Protein AF-A0A413QI42-F1 (afdb_monomer_lite)

Foldseek 3Di:
DPPPDWFFFKDKFWKAWDDKDWPQPNVVVCVVCVVLVVLLRVLLGTIFTFGWTADPDPQRTFTAPVRVLVRSLVSNVVRPQKDAAWEADLQATAHDLDDGHLFGMKGWDPLVNLLSLCCQCFEQPHDDCSVVVCVRGVVDPVSVVVSVVSVVVCVVPPGYHRDPDDPDMAMETEHEFFAALVVLVSSLVSQLVSVVSVHDHQEYEYEAEAPANNVHHDPRGDHPVSSVVVVNVCVVVVSDNHIYIYIYMYGPDDSVPDDCPVVVVVSVVLVVLLVVLVVLLVVLVVVLVVLVVVLVVDDPVVVVVSVVVNVVSVVVSVVSVVVSVVSCVVRVD

pLDDT: mean 89.57, std 11.28, range [28.11, 98.69]

Secondary structure (DSSP, 8-state):
----PPP-EEEEEEEEE-PPEEETTHHHHHHHTHHHHHHHHHHTSEEEEEEEEE-SSSS-EEE-HHHHHHHHHHHHHTSTTEESSBEEETTEEE--SSSS-SBSEEE--HHHHHHHHHHHHHSTTPPTTHHHHHHHH--SHHHHHHHHHHHHHHTTSPS-------S----EEEEEE-SBHHHHHHHHHHHHHHHHTT---SEEEEEEE-HHHHHHS-TTBPBHHHHHHHHHHHHHTTS--S-EEEEEEEESS-TTT---HHHHHHHHHHHHHHHHHHHHHHHHHHHHHHHHHHHHT--HHHHHHHHHHHHHHHHHHHHHHHHHHHHHHHTT-

Structure (mmCIF, N/CA/C/O backbone):
data_AF-A0A413QI42-F1
#
_entry.id   AF-A0A413QI42-F1
#
loop_
_atom_site.group_PDB
_atom_site.id
_atom_site.type_symbol
_atom_site.label_atom_id
_atom_site.label_alt_id
_atom_site.label_comp_id
_atom_site.label_asym_id
_atom_site.label_entity_id
_atom_site.label_seq_id
_atom_site.pdbx_PDB_ins_code
_atom_site.Cartn_x
_atom_site.Cartn_y
_atom_site.Cartn_z
_atom_site.occupancy
_atom_site.B_iso_or_equiv
_atom_site.auth_seq_id
_atom_site.auth_comp_id
_atom_site.auth_asym_id
_atom_site.auth_atom_id
_atom_site.pdbx_PDB_model_num
ATOM 1 N N . MET A 1 1 ? -16.908 17.227 14.624 1.00 28.38 1 MET A N 1
ATOM 2 C CA . MET A 1 1 ? -17.219 15.835 15.008 1.00 28.38 1 MET A CA 1
ATOM 3 C C . MET A 1 1 ? -15.975 14.997 14.770 1.00 28.38 1 MET A C 1
ATOM 5 O O . MET A 1 1 ? -15.630 14.766 13.622 1.00 28.38 1 MET A O 1
ATOM 9 N N . SER A 1 2 ? -15.250 14.644 15.834 1.00 28.11 2 SER A N 1
ATOM 10 C CA . SER A 1 2 ? -14.146 13.679 15.757 1.00 28.11 2 SER A CA 1
ATOM 11 C C . SER A 1 2 ? -14.735 12.356 15.272 1.00 28.11 2 SER A C 1
ATOM 13 O O . SER A 1 2 ? -15.586 11.784 15.956 1.00 28.11 2 SER A O 1
ATOM 15 N N . GLY A 1 3 ? -14.399 11.941 14.050 1.00 38.00 3 GLY A N 1
ATOM 16 C CA . GLY A 1 3 ? -14.863 10.671 13.508 1.00 38.00 3 GLY A CA 1
ATOM 17 C C . GLY A 1 3 ? -14.370 9.562 14.423 1.00 38.00 3 GLY A C 1
ATOM 18 O O . GLY A 1 3 ? -13.161 9.387 14.560 1.00 38.00 3 GLY A O 1
ATOM 19 N N . LYS A 1 4 ? -15.290 8.845 15.082 1.00 53.72 4 LYS A N 1
ATOM 20 C CA . LYS A 1 4 ? -14.947 7.612 15.793 1.00 53.72 4 LYS A CA 1
ATOM 21 C C . LYS A 1 4 ? -14.191 6.738 14.800 1.00 53.72 4 LYS A C 1
ATOM 23 O O . LYS A 1 4 ? -14.745 6.381 13.757 1.00 53.72 4 LYS A O 1
ATOM 28 N N . LYS A 1 5 ? -12.915 6.483 15.077 1.00 56.69 5 LYS A N 1
ATOM 29 C CA . LYS A 1 5 ? -12.118 5.608 14.233 1.00 56.69 5 LYS A CA 1
ATOM 30 C C . LYS A 1 5 ? -12.789 4.233 14.221 1.00 56.69 5 LYS A C 1
ATOM 32 O O . LYS A 1 5 ? -13.283 3.772 15.250 1.00 56.69 5 LYS A O 1
ATOM 37 N N . LYS A 1 6 ? -12.926 3.661 13.029 1.00 71.31 6 LYS A N 1
ATOM 38 C CA . LYS A 1 6 ? -13.673 2.422 12.811 1.00 71.31 6 LYS A CA 1
ATOM 39 C C . LYS A 1 6 ? -12.740 1.240 13.038 1.00 71.31 6 LYS A C 1
ATOM 41 O O . LYS A 1 6 ? -11.615 1.270 12.557 1.00 71.31 6 LYS A O 1
ATOM 46 N N . ILE A 1 7 ? -13.237 0.235 13.748 1.00 83.31 7 ILE A N 1
ATOM 47 C CA . ILE A 1 7 ? -12.570 -1.051 13.973 1.00 83.31 7 ILE A CA 1
ATOM 48 C C . ILE A 1 7 ? -12.226 -1.661 12.617 1.00 83.31 7 ILE A C 1
ATOM 50 O O . ILE A 1 7 ? -13.099 -1.719 11.754 1.00 83.31 7 ILE A O 1
ATOM 54 N N . ALA A 1 8 ? -10.980 -2.091 12.435 1.00 87.19 8 ALA A N 1
ATOM 55 C CA . ALA A 1 8 ? -10.556 -2.886 11.291 1.00 87.19 8 ALA A CA 1
ATOM 56 C C . ALA A 1 8 ? -10.407 -4.344 11.750 1.00 87.19 8 ALA A C 1
ATOM 58 O O . ALA A 1 8 ? -9.329 -4.768 12.160 1.00 87.19 8 ALA A O 1
ATOM 59 N N . TYR A 1 9 ? -11.512 -5.091 11.738 1.00 92.19 9 TYR A N 1
ATOM 60 C CA . TYR A 1 9 ? -11.541 -6.479 12.203 1.00 92.19 9 TYR A CA 1
ATOM 61 C C . TYR A 1 9 ? -10.903 -7.404 11.154 1.00 92.19 9 TYR A C 1
ATOM 63 O O . TYR A 1 9 ? -11.231 -7.272 9.980 1.00 92.19 9 TYR A O 1
ATOM 71 N N . PRO A 1 10 ? -9.984 -8.311 11.505 1.00 92.44 10 PRO A N 1
ATOM 72 C CA . PRO A 1 10 ? -9.297 -9.137 10.517 1.00 92.44 10 PRO A CA 1
ATOM 73 C C . PRO A 1 10 ? -10.266 -10.078 9.786 1.00 92.44 10 PRO A C 1
ATOM 75 O O . PRO A 1 10 ? -11.078 -10.757 10.407 1.00 92.44 10 PRO A O 1
ATOM 78 N N . ILE A 1 11 ? -10.160 -10.128 8.462 1.00 95.19 11 ILE A N 1
ATOM 79 C CA . ILE A 1 11 ? -10.864 -11.073 7.594 1.00 95.19 11 ILE A CA 1
ATOM 80 C C . ILE A 1 11 ? -9.934 -11.507 6.464 1.00 95.19 11 ILE A C 1
ATOM 82 O O . ILE A 1 11 ? -9.134 -10.714 5.964 1.00 95.19 11 ILE A O 1
ATOM 86 N N . GLU A 1 12 ? -10.054 -12.757 6.040 1.00 96.38 12 GLU A N 1
ATOM 87 C CA . GLU A 1 12 ? -9.424 -13.242 4.821 1.00 96.38 12 GLU A CA 1
ATOM 88 C C . GLU A 1 12 ? -10.422 -13.165 3.659 1.00 96.38 12 GLU A C 1
ATOM 90 O O . GLU A 1 12 ? -11.530 -13.689 3.750 1.00 96.38 12 GLU A O 1
ATOM 95 N N . LEU A 1 13 ? -10.052 -12.469 2.582 1.00 97.06 13 LEU A N 1
ATOM 96 C CA . LEU A 1 13 ? -10.897 -12.301 1.396 1.00 97.06 13 LEU A CA 1
ATOM 97 C C . LEU A 1 13 ? -10.123 -12.669 0.127 1.00 97.06 13 LEU A C 1
ATOM 99 O O . LEU A 1 13 ? -8.928 -12.364 0.053 1.00 97.06 13 LEU A O 1
ATOM 103 N N . PRO A 1 14 ? -10.770 -13.295 -0.873 1.00 97.69 14 PRO A N 1
ATOM 104 C CA . PRO A 1 14 ? -10.118 -13.630 -2.127 1.00 97.69 14 PRO A CA 1
ATOM 105 C C . PRO A 1 14 ? -10.121 -12.426 -3.081 1.00 97.69 14 PRO A C 1
ATOM 107 O O . PRO A 1 14 ? -11.118 -11.713 -3.230 1.00 97.69 14 PRO A O 1
ATOM 110 N N . PHE A 1 15 ? -8.975 -12.197 -3.718 1.00 98.31 15 PHE A N 1
ATOM 111 C CA . PHE A 1 15 ? -8.729 -11.123 -4.675 1.00 98.31 15 PHE A CA 1
ATOM 112 C C . PHE A 1 15 ? -8.262 -11.683 -6.012 1.00 98.31 15 PHE A C 1
ATOM 114 O O . PHE A 1 15 ? -7.647 -12.748 -6.103 1.00 98.31 15 PHE A O 1
ATOM 121 N N . THR A 1 16 ? -8.510 -10.911 -7.058 1.00 98.25 16 THR A N 1
ATOM 122 C CA . THR A 1 16 ? -8.064 -11.201 -8.414 1.00 98.25 16 THR A CA 1
ATOM 123 C C . THR A 1 16 ? -7.650 -9.912 -9.115 1.00 98.25 16 THR A C 1
ATOM 125 O O . THR A 1 16 ? -7.764 -8.814 -8.567 1.00 98.25 16 THR A O 1
ATOM 128 N N . ILE A 1 17 ? -7.161 -10.036 -10.342 1.00 98.06 17 ILE A N 1
ATOM 129 C CA . ILE A 1 17 ? -6.907 -8.898 -11.220 1.00 98.06 17 ILE A CA 1
ATOM 130 C C . ILE A 1 17 ? -7.697 -9.063 -12.515 1.00 98.06 17 ILE A C 1
ATOM 132 O O . ILE A 1 17 ? -7.847 -10.178 -13.019 1.00 98.06 17 ILE A O 1
ATOM 136 N N . GLN A 1 18 ? -8.177 -7.953 -13.068 1.00 97.44 18 GLN A N 1
ATOM 137 C CA . GLN A 1 18 ? -8.684 -7.933 -14.442 1.00 97.44 18 GLN A CA 1
ATOM 138 C C . GLN A 1 18 ? -7.520 -7.734 -15.425 1.00 97.44 18 GLN A C 1
ATOM 140 O O . GLN A 1 18 ? -6.365 -7.581 -15.018 1.00 97.44 18 GLN A O 1
ATOM 145 N N . GLU A 1 19 ? -7.816 -7.748 -16.726 1.00 97.06 19 GLU A N 1
ATOM 146 C CA . GLU A 1 19 ? -6.807 -7.555 -17.768 1.00 97.06 19 GLU A CA 1
ATOM 147 C C . GLU A 1 19 ? -6.051 -6.222 -17.575 1.00 97.06 19 GLU A C 1
ATOM 149 O O . GLU A 1 19 ? -6.686 -5.163 -17.497 1.00 97.06 19 GLU A O 1
ATOM 154 N N . PRO A 1 20 ? -4.706 -6.246 -17.467 1.00 98.12 20 PRO A N 1
ATOM 155 C CA . PRO A 1 20 ? -3.917 -5.031 -17.327 1.00 98.12 20 PRO A CA 1
ATOM 156 C C . PRO A 1 20 ? -4.073 -4.092 -18.522 1.00 98.12 20 PRO A C 1
ATOM 158 O O . PRO A 1 20 ? -4.086 -4.510 -19.677 1.00 98.12 20 PRO A O 1
ATOM 161 N N . ILE A 1 21 ? -4.116 -2.794 -18.241 1.00 98.56 21 ILE A N 1
ATOM 162 C CA . ILE A 1 21 ? -4.211 -1.756 -19.265 1.00 98.56 21 ILE A CA 1
ATOM 163 C C . ILE A 1 21 ? -2.798 -1.269 -19.567 1.00 98.56 21 ILE A C 1
ATOM 165 O O . ILE A 1 21 ? -2.112 -0.737 -18.692 1.00 98.56 21 ILE A O 1
ATOM 169 N N . LEU A 1 22 ? -2.369 -1.460 -20.810 1.00 98.31 22 LEU A N 1
ATOM 170 C CA . LEU A 1 22 ? -1.004 -1.209 -21.261 1.00 98.31 22 LEU A CA 1
ATOM 171 C C . LEU A 1 22 ? -0.967 0.071 -22.097 1.00 98.31 22 LEU A C 1
ATOM 173 O O . LEU A 1 22 ? -1.559 0.134 -23.171 1.00 98.31 22 LEU A O 1
ATOM 177 N N . LEU A 1 23 ? -0.269 1.092 -21.601 1.00 98.12 23 LEU A N 1
ATOM 178 C CA . LEU A 1 23 ? -0.184 2.417 -22.211 1.00 98.12 23 LEU A CA 1
ATOM 179 C C . LEU A 1 23 ? 1.255 2.731 -22.635 1.00 98.12 23 LEU A C 1
ATOM 181 O O . LEU A 1 23 ? 2.213 2.278 -22.004 1.00 98.12 23 LEU A O 1
ATOM 185 N N . ASN A 1 24 ? 1.409 3.548 -23.681 1.00 96.75 24 ASN A N 1
ATOM 186 C CA . ASN A 1 24 ? 2.701 4.066 -24.150 1.00 96.75 24 ASN A CA 1
ATOM 187 C C . ASN A 1 24 ? 3.772 2.969 -24.356 1.00 96.75 24 ASN A C 1
ATOM 189 O O . ASN A 1 24 ? 4.838 2.994 -23.743 1.00 96.75 24 ASN A O 1
ATOM 193 N N . ASN A 1 25 ? 3.460 1.972 -25.193 1.00 94.88 25 ASN A N 1
ATOM 194 C CA . ASN A 1 25 ? 4.328 0.825 -25.511 1.00 94.88 25 ASN A CA 1
ATOM 195 C C . ASN A 1 25 ? 4.668 -0.088 -24.314 1.00 94.88 25 ASN A C 1
ATOM 197 O O . ASN A 1 25 ? 5.628 -0.858 -24.356 1.00 94.88 25 ASN A O 1
ATOM 201 N N . ALA A 1 26 ? 3.861 -0.066 -23.245 1.00 97.44 26 ALA A N 1
ATOM 202 C CA . ALA A 1 26 ? 4.004 -1.019 -22.139 1.00 97.44 26 ALA A CA 1
ATOM 203 C C . ALA A 1 26 ? 3.826 -2.479 -22.574 1.00 97.44 26 ALA A C 1
ATOM 205 O O . ALA A 1 26 ? 4.361 -3.367 -21.915 1.00 97.44 26 ALA A O 1
ATOM 206 N N . ILE A 1 27 ? 3.135 -2.735 -23.690 1.00 97.62 27 ILE A N 1
ATOM 207 C CA . ILE A 1 27 ? 2.993 -4.078 -24.260 1.00 97.62 27 ILE A CA 1
ATOM 208 C C . ILE A 1 27 ? 4.339 -4.698 -24.645 1.00 97.62 27 ILE A C 1
ATOM 210 O O . ILE A 1 27 ? 4.577 -5.859 -24.321 1.00 97.62 27 ILE A O 1
ATOM 214 N N . ASP A 1 28 ? 5.253 -3.926 -25.230 1.00 96.62 28 ASP A N 1
ATOM 215 C CA . ASP A 1 28 ? 6.567 -4.430 -25.643 1.00 96.62 28 ASP A CA 1
ATOM 216 C C . ASP A 1 28 ? 7.401 -4.817 -24.417 1.00 96.62 28 ASP A C 1
ATOM 218 O O . ASP A 1 28 ? 8.037 -5.870 -24.372 1.00 96.62 28 ASP A O 1
ATOM 222 N N . LYS A 1 29 ? 7.343 -3.980 -23.373 1.00 96.06 29 LYS A N 1
ATOM 223 C CA . LYS A 1 29 ? 7.999 -4.243 -22.084 1.00 96.06 29 LYS A CA 1
ATOM 224 C C . LYS A 1 29 ? 7.393 -5.455 -21.386 1.00 96.06 29 LYS A C 1
ATOM 226 O O . LYS A 1 29 ? 8.137 -6.275 -20.852 1.00 96.06 29 LYS A O 1
ATOM 231 N N . TYR A 1 30 ? 6.066 -5.584 -21.427 1.00 96.50 30 TYR A N 1
ATOM 232 C CA . TYR A 1 30 ? 5.358 -6.741 -20.896 1.00 96.50 30 TYR A CA 1
ATOM 233 C C . TYR A 1 30 ? 5.790 -8.034 -21.582 1.00 96.50 30 TYR A C 1
ATOM 235 O O . TYR A 1 30 ? 6.137 -8.992 -20.903 1.00 96.50 30 TYR A O 1
ATOM 243 N N . GLN A 1 31 ? 5.829 -8.059 -22.913 1.00 96.56 31 GLN A N 1
ATOM 244 C CA . GLN A 1 31 ? 6.221 -9.247 -23.668 1.00 96.56 31 GLN A CA 1
ATOM 245 C C . GLN A 1 31 ? 7.688 -9.625 -23.433 1.00 96.56 31 GLN A C 1
ATOM 247 O O . GLN A 1 31 ? 7.986 -10.799 -23.221 1.00 96.56 31 GLN A O 1
ATOM 252 N N . LEU A 1 32 ? 8.593 -8.641 -23.415 1.00 95.94 32 LEU A N 1
ATOM 253 C CA . LEU A 1 32 ? 10.025 -8.875 -23.221 1.00 95.94 32 LEU A CA 1
ATOM 254 C C . LEU A 1 32 ? 10.363 -9.391 -21.812 1.00 95.94 32 LEU A C 1
ATOM 256 O O . LEU A 1 32 ? 11.264 -10.211 -21.657 1.00 95.94 32 LEU A O 1
ATOM 260 N N . HIS A 1 33 ? 9.635 -8.932 -20.790 1.00 94.69 33 HIS A N 1
ATOM 261 C CA . HIS A 1 33 ? 9.876 -9.268 -19.381 1.00 94.69 33 HIS A CA 1
ATOM 262 C C . HIS A 1 33 ? 8.697 -10.009 -18.739 1.00 94.69 33 HIS A C 1
ATOM 264 O O . HIS A 1 33 ? 8.427 -9.862 -17.543 1.00 94.69 33 HIS A O 1
ATOM 270 N N . LYS A 1 34 ? 8.000 -10.821 -19.543 1.00 95.56 34 LYS A N 1
ATOM 271 C CA . LYS A 1 34 ? 6.735 -11.470 -19.183 1.00 95.56 34 LYS A CA 1
ATOM 272 C C . LYS A 1 34 ? 6.815 -12.264 -17.888 1.00 95.56 34 LYS A C 1
ATOM 274 O O . LYS A 1 34 ? 5.937 -12.122 -17.053 1.00 95.56 34 LYS A O 1
ATOM 279 N N . GLU A 1 35 ? 7.867 -13.057 -17.697 1.00 95.25 35 GLU A N 1
ATOM 280 C CA . GLU A 1 35 ? 8.014 -13.903 -16.508 1.00 95.25 35 GLU A CA 1
ATOM 281 C C . GLU A 1 35 ? 8.006 -13.082 -15.211 1.00 95.25 35 GLU A C 1
ATOM 283 O O . GLU A 1 35 ? 7.225 -13.362 -14.303 1.00 95.25 35 GLU A O 1
ATOM 288 N N . LEU A 1 36 ? 8.823 -12.026 -15.146 1.00 94.12 36 LEU A N 1
ATOM 289 C CA . LEU A 1 36 ? 8.904 -11.145 -13.981 1.00 94.12 36 LEU A CA 1
ATOM 290 C C . LEU A 1 36 ? 7.575 -10.425 -13.728 1.00 94.12 36 LEU A C 1
ATOM 292 O O . LEU A 1 36 ? 7.127 -10.310 -12.587 1.00 94.12 36 LEU A O 1
ATOM 296 N N . ILE A 1 37 ? 6.941 -9.925 -14.790 1.00 97.12 37 ILE A N 1
ATOM 297 C CA . ILE A 1 37 ? 5.693 -9.175 -14.653 1.00 97.12 37 ILE A CA 1
ATOM 298 C C . ILE A 1 37 ? 4.541 -10.112 -14.276 1.00 97.12 37 ILE A C 1
ATOM 300 O O . ILE A 1 37 ? 3.762 -9.775 -13.390 1.00 97.12 37 ILE A O 1
ATOM 304 N N . ASP A 1 38 ? 4.464 -11.312 -14.852 1.00 97.12 38 ASP A N 1
ATOM 305 C CA . ASP A 1 38 ? 3.460 -12.317 -14.497 1.00 97.12 38 ASP A CA 1
ATOM 306 C C . ASP A 1 38 ? 3.632 -12.796 -13.047 1.00 97.12 38 ASP A C 1
ATOM 308 O O . ASP A 1 38 ? 2.632 -13.013 -12.363 1.00 97.12 38 ASP A O 1
ATOM 312 N N . GLN A 1 39 ? 4.863 -12.892 -12.523 1.00 96.19 39 GLN A N 1
ATOM 313 C CA . GLN A 1 39 ? 5.091 -13.140 -11.092 1.00 96.19 39 GLN A CA 1
ATOM 314 C C . GLN A 1 39 ? 4.465 -12.042 -10.220 1.00 96.19 39 GLN A C 1
ATOM 316 O O . GLN A 1 39 ? 3.770 -12.354 -9.251 1.00 96.19 39 GLN A O 1
ATOM 321 N N . LEU A 1 40 ? 4.643 -10.768 -10.589 1.00 96.81 40 LEU A N 1
ATOM 322 C CA . LEU A 1 40 ? 4.022 -9.643 -9.888 1.00 96.81 40 LEU A CA 1
ATOM 323 C C . LEU A 1 40 ? 2.497 -9.695 -9.963 1.00 96.81 40 LEU A C 1
ATOM 325 O O . LEU A 1 40 ? 1.824 -9.592 -8.940 1.00 96.81 40 LEU A O 1
ATOM 329 N N . LEU A 1 41 ? 1.948 -9.899 -11.159 1.00 97.94 41 LEU A N 1
ATOM 330 C CA . LEU A 1 41 ? 0.507 -9.987 -11.376 1.00 97.94 41 LEU A CA 1
ATOM 331 C C . LEU A 1 41 ? -0.122 -11.167 -10.622 1.00 97.94 41 LEU A C 1
ATOM 333 O O . LEU A 1 41 ? -1.227 -11.045 -10.099 1.00 97.94 41 LEU A O 1
ATOM 337 N N . ASN A 1 42 ? 0.573 -12.301 -10.529 1.00 97.25 42 ASN A N 1
ATOM 338 C CA . ASN A 1 42 ? 0.093 -13.468 -9.793 1.00 97.25 42 ASN A CA 1
ATOM 339 C C . ASN A 1 42 ? 0.177 -13.285 -8.273 1.00 97.25 42 ASN A C 1
ATOM 341 O O . ASN A 1 42 ? -0.699 -13.782 -7.570 1.00 97.25 42 ASN A O 1
ATOM 345 N N . ALA A 1 43 ? 1.155 -12.532 -7.759 1.00 96.88 43 ALA A N 1
ATOM 346 C CA . ALA A 1 43 ? 1.214 -12.183 -6.337 1.00 96.88 43 ALA A CA 1
ATOM 347 C C . ALA A 1 43 ? 0.007 -11.337 -5.882 1.00 96.88 43 ALA A C 1
ATOM 349 O O . ALA A 1 43 ? -0.342 -11.344 -4.702 1.00 96.88 43 ALA A O 1
ATOM 350 N N . LEU A 1 44 ? -0.646 -10.634 -6.815 1.00 97.56 44 LEU A N 1
ATOM 351 C CA . LEU A 1 44 ? -1.845 -9.831 -6.563 1.00 97.56 44 LEU A CA 1
ATOM 352 C C . LEU A 1 44 ? -3.156 -10.642 -6.564 1.00 97.56 44 LEU A C 1
ATOM 354 O O . LEU A 1 44 ? -4.225 -10.058 -6.397 1.00 97.56 44 LEU A O 1
ATOM 358 N N . LYS A 1 45 ? -3.093 -11.965 -6.748 1.00 97.62 45 LYS A N 1
ATOM 359 C CA . LYS A 1 45 ? -4.254 -12.866 -6.744 1.00 97.62 45 LYS A CA 1
ATOM 360 C C . LYS A 1 45 ? -4.288 -13.729 -5.479 1.00 97.62 45 LYS A C 1
ATOM 362 O O . LYS A 1 45 ? -3.269 -13.952 -4.823 1.00 97.62 45 LYS A O 1
ATOM 367 N N . GLY A 1 46 ? -5.462 -14.272 -5.173 1.00 96.75 46 GLY A N 1
ATOM 368 C CA . GLY A 1 46 ? -5.696 -15.186 -4.058 1.00 96.75 46 GLY A CA 1
ATOM 369 C C . GLY A 1 46 ? -6.086 -14.476 -2.762 1.00 96.75 46 GLY A C 1
ATOM 370 O O . GLY A 1 46 ? -6.536 -13.334 -2.768 1.00 96.75 46 GLY A O 1
ATOM 371 N N . SER A 1 47 ? -5.938 -15.172 -1.636 1.00 96.94 47 SER A N 1
ATOM 372 C CA . SER A 1 47 ? -6.476 -14.722 -0.349 1.00 96.94 47 SER A CA 1
ATOM 373 C C . SER A 1 47 ? -5.571 -13.734 0.380 1.00 96.94 47 SER A C 1
ATOM 375 O O . SER A 1 47 ? -4.357 -13.955 0.537 1.00 96.94 47 SER A O 1
ATOM 377 N N . PHE A 1 48 ? -6.153 -12.607 0.791 1.00 96.81 48 PHE A N 1
ATOM 378 C CA . PHE A 1 48 ? -5.476 -11.523 1.496 1.00 96.81 48 PHE A CA 1
ATOM 379 C C . PHE A 1 48 ? -6.114 -11.328 2.868 1.00 96.81 48 PHE A C 1
ATOM 381 O O . PHE A 1 48 ? -7.336 -11.278 2.997 1.00 96.81 48 PHE A O 1
ATOM 388 N N . HIS A 1 49 ? -5.271 -11.140 3.879 1.00 95.06 49 HIS A N 1
ATOM 389 C CA . HIS A 1 49 ? -5.709 -10.745 5.211 1.00 95.06 49 HIS A CA 1
ATOM 390 C C . HIS A 1 49 ? -5.903 -9.228 5.238 1.00 95.06 49 HIS A C 1
ATOM 392 O O . HIS A 1 49 ? -4.939 -8.469 5.129 1.00 95.06 49 HIS A O 1
ATOM 398 N N . VAL A 1 50 ? -7.149 -8.784 5.365 1.00 95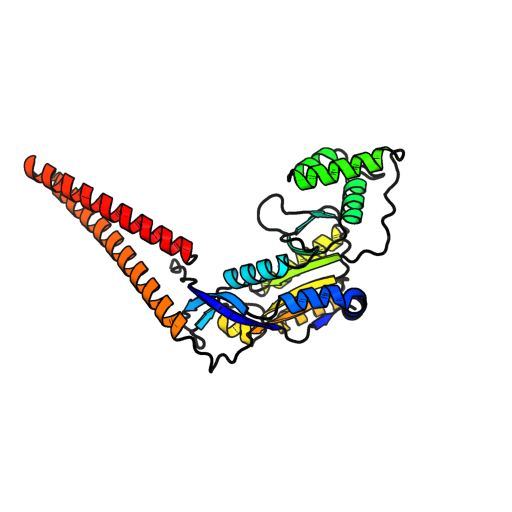.12 50 VAL A N 1
ATOM 399 C CA . VAL A 1 50 ? -7.539 -7.372 5.338 1.00 95.12 50 VAL A CA 1
ATOM 400 C C . VAL A 1 50 ? -8.422 -7.030 6.537 1.00 95.12 50 VAL A C 1
ATOM 402 O O . VAL A 1 50 ? -8.882 -7.895 7.271 1.00 95.12 50 VAL A O 1
ATOM 405 N N . GLY A 1 51 ? -8.634 -5.742 6.779 1.00 93.94 51 GLY A N 1
ATOM 406 C CA . GLY A 1 51 ? -9.467 -5.243 7.864 1.00 93.94 51 GLY A CA 1
ATOM 407 C C . GLY A 1 51 ? -10.891 -4.982 7.392 1.00 93.94 51 GLY A C 1
ATOM 408 O O . GLY A 1 51 ? -11.129 -4.012 6.673 1.00 93.94 51 GLY A O 1
ATOM 409 N N . TYR A 1 52 ? -11.834 -5.800 7.833 1.00 94.06 52 TYR A N 1
ATOM 410 C CA . TYR A 1 52 ? -13.267 -5.580 7.730 1.00 94.06 52 TYR A CA 1
ATOM 411 C C . TYR A 1 52 ? -13.704 -4.343 8.521 1.00 94.06 52 TYR A C 1
ATOM 413 O O . TYR A 1 52 ? -13.312 -4.137 9.672 1.00 94.06 52 TYR A O 1
ATOM 421 N N . VAL A 1 53 ? -14.557 -3.527 7.903 1.00 91.44 53 VAL A N 1
ATOM 422 C CA . VAL A 1 53 ? -15.164 -2.338 8.508 1.00 91.44 53 VAL A CA 1
ATOM 423 C C . VAL A 1 53 ? -16.664 -2.308 8.215 1.00 91.44 53 VAL A C 1
ATOM 425 O O . VAL A 1 53 ? -17.084 -2.494 7.072 1.00 91.44 53 VAL A O 1
ATOM 428 N N . ARG A 1 54 ? -17.490 -1.974 9.216 1.00 89.69 54 ARG A N 1
ATOM 429 C CA . ARG A 1 54 ? -18.925 -1.724 8.995 1.00 89.69 54 ARG A CA 1
ATOM 430 C C . ARG A 1 54 ? -19.171 -0.282 8.517 1.00 89.69 54 ARG A C 1
ATOM 432 O O . ARG A 1 54 ? -18.616 0.698 9.037 1.00 89.69 54 ARG A O 1
ATOM 439 N N . ARG A 1 55 ? -20.005 -0.120 7.489 1.00 87.31 55 ARG A N 1
ATOM 440 C CA . ARG A 1 55 ? -20.282 1.144 6.780 1.00 87.31 55 ARG A CA 1
ATOM 441 C C . ARG A 1 55 ? -21.777 1.465 6.814 1.00 87.31 55 ARG A C 1
ATOM 443 O O . ARG A 1 55 ? -22.616 0.579 6.817 1.00 87.31 55 ARG A O 1
ATOM 450 N N . GLN A 1 56 ? -22.109 2.754 6.812 1.00 83.81 56 GLN A N 1
ATOM 451 C CA . GLN A 1 56 ? -23.492 3.244 6.738 1.00 83.81 56 GLN A CA 1
ATOM 452 C C . GLN A 1 56 ? -23.847 3.561 5.277 1.00 83.81 56 GLN A C 1
ATOM 454 O O . GLN A 1 56 ? -23.901 4.726 4.894 1.00 83.81 56 GLN A O 1
ATOM 459 N N . LYS A 1 57 ? -23.954 2.530 4.428 1.00 80.50 57 LYS A N 1
ATOM 460 C CA . LYS A 1 57 ? -24.137 2.655 2.966 1.00 80.50 57 LYS A CA 1
ATOM 461 C C . LYS A 1 57 ? -24.912 1.479 2.382 1.00 80.50 57 LYS A C 1
ATOM 463 O O . LYS A 1 57 ? -25.158 0.517 3.093 1.00 80.50 57 LYS A O 1
ATOM 468 N N . LYS A 1 58 ? -25.191 1.533 1.068 1.00 81.56 58 LYS A N 1
ATOM 469 C CA . LYS A 1 58 ? -25.725 0.401 0.289 1.00 81.56 58 LYS A CA 1
ATOM 470 C C . LYS A 1 58 ? -24.941 -0.890 0.556 1.00 81.56 58 LYS A C 1
ATOM 472 O O . LYS A 1 58 ? -25.539 -1.890 0.915 1.00 81.56 58 LYS A O 1
ATOM 477 N N . TYR A 1 59 ? -23.614 -0.837 0.429 1.00 84.19 59 TYR A N 1
ATOM 478 C CA . TYR A 1 59 ? -22.728 -1.925 0.844 1.00 84.19 59 TYR A CA 1
ATOM 479 C C . TYR A 1 59 ? -22.211 -1.646 2.255 1.00 84.19 59 TYR A C 1
ATOM 481 O O . TYR A 1 59 ? -21.307 -0.818 2.452 1.00 84.19 59 TYR A O 1
ATOM 489 N N . ILE A 1 60 ? -22.844 -2.303 3.229 1.00 89.00 60 ILE A N 1
ATOM 490 C CA . ILE A 1 60 ? -22.542 -2.160 4.659 1.00 89.00 60 ILE A CA 1
ATOM 491 C C . ILE A 1 60 ? -21.225 -2.835 5.047 1.00 89.00 60 ILE A C 1
ATOM 493 O O . ILE A 1 60 ? -20.545 -2.361 5.956 1.00 89.00 60 ILE A O 1
ATOM 497 N N . HIS A 1 61 ? -20.841 -3.887 4.328 1.00 91.94 61 HIS A N 1
ATOM 498 C CA . HIS A 1 61 ? -19.586 -4.600 4.510 1.00 91.94 61 HIS A CA 1
ATOM 499 C C . HIS A 1 61 ? -18.494 -3.901 3.702 1.00 91.94 61 HIS A C 1
ATOM 501 O O . HIS A 1 61 ? -18.680 -3.572 2.527 1.00 91.94 61 HIS A O 1
ATOM 507 N N . GLY A 1 62 ? -17.375 -3.598 4.350 1.00 93.06 62 GLY A N 1
ATOM 508 C CA . GLY A 1 62 ? -16.278 -2.881 3.724 1.00 93.06 62 GLY A CA 1
ATOM 509 C C . GLY A 1 62 ? -14.907 -3.347 4.161 1.00 93.06 62 GLY A C 1
ATOM 510 O O . GLY A 1 62 ? -14.774 -4.124 5.100 1.00 93.06 62 GLY A O 1
ATOM 511 N N . ILE A 1 63 ? -13.891 -2.811 3.489 1.00 93.38 63 ILE A N 1
ATOM 512 C CA . ILE A 1 63 ? -12.480 -3.119 3.709 1.00 93.38 63 ILE A CA 1
ATOM 513 C C . ILE A 1 63 ? -11.712 -1.823 3.978 1.00 93.38 63 ILE A C 1
ATOM 515 O O . ILE A 1 63 ? -11.870 -0.822 3.281 1.00 93.38 63 ILE A O 1
ATOM 519 N N . SER A 1 64 ? -10.840 -1.828 4.978 1.00 91.31 64 SER A N 1
ATOM 520 C CA . SER A 1 64 ? -9.927 -0.721 5.248 1.00 91.31 64 SER A CA 1
ATOM 521 C C . SER A 1 64 ? -8.878 -0.599 4.136 1.00 91.31 64 SER A C 1
ATOM 523 O O . SER A 1 64 ? -8.063 -1.501 3.935 1.00 91.31 64 SER A O 1
ATOM 525 N N . ALA A 1 65 ? -8.841 0.553 3.458 1.00 90.75 65 ALA A N 1
ATOM 526 C CA . ALA A 1 65 ? -7.853 0.856 2.414 1.00 90.75 65 ALA A CA 1
ATOM 527 C C . ALA A 1 65 ? -6.407 0.669 2.899 1.00 90.75 65 ALA A C 1
ATOM 529 O O . ALA A 1 65 ? -5.568 0.132 2.183 1.00 90.75 65 ALA A O 1
ATOM 530 N N . ASN A 1 66 ? -6.129 1.072 4.144 1.00 89.88 66 ASN A N 1
ATOM 531 C CA . ASN A 1 66 ? -4.806 0.921 4.745 1.00 89.88 66 ASN A CA 1
ATOM 532 C C . ASN A 1 66 ? -4.430 -0.555 4.901 1.00 89.88 66 ASN A C 1
ATOM 534 O O . ASN A 1 66 ? -3.322 -0.935 4.544 1.00 89.88 66 ASN A O 1
ATOM 538 N N . SER A 1 67 ? -5.360 -1.388 5.381 1.00 92.38 67 SER A N 1
ATOM 539 C CA . SER A 1 67 ? -5.103 -2.825 5.530 1.00 92.38 67 SER A CA 1
ATOM 540 C C . SER A 1 67 ? -4.897 -3.526 4.187 1.00 92.38 67 SER A C 1
ATOM 542 O O . SER A 1 67 ? -4.049 -4.403 4.089 1.00 92.38 67 SER A O 1
ATOM 544 N N . LEU A 1 68 ? -5.610 -3.099 3.138 1.00 95.19 68 LEU A N 1
ATOM 545 C CA . LEU A 1 68 ? -5.423 -3.636 1.794 1.00 95.19 68 LEU A CA 1
ATOM 546 C C . LEU A 1 68 ? -4.062 -3.230 1.210 1.00 95.19 68 LEU A C 1
ATOM 548 O O . LEU A 1 68 ? -3.364 -4.074 0.657 1.00 95.19 68 LEU A O 1
ATOM 552 N N . ASN A 1 69 ? -3.654 -1.967 1.381 1.00 93.50 69 ASN A N 1
ATOM 553 C CA . ASN A 1 69 ? -2.319 -1.500 0.992 1.00 93.50 69 ASN A CA 1
ATOM 554 C C . ASN A 1 69 ? -1.214 -2.321 1.666 1.00 93.50 69 ASN A C 1
ATOM 556 O O . ASN A 1 69 ? -0.257 -2.731 1.014 1.00 93.50 69 ASN A O 1
ATOM 560 N N . GLU A 1 70 ? -1.343 -2.569 2.969 1.00 93.44 70 GLU A N 1
ATOM 561 C CA . GLU A 1 70 ? -0.398 -3.397 3.718 1.00 93.44 70 GLU A CA 1
ATOM 562 C C . GLU A 1 70 ? -0.386 -4.841 3.207 1.00 93.44 70 GLU A C 1
ATOM 564 O O . GLU A 1 70 ? 0.689 -5.370 2.938 1.00 93.44 70 GLU A O 1
ATOM 569 N N . ALA A 1 71 ? -1.556 -5.449 2.990 1.00 95.88 71 ALA A N 1
ATOM 570 C CA . ALA A 1 71 ? -1.663 -6.811 2.472 1.00 95.88 71 ALA A CA 1
ATOM 571 C C . ALA A 1 71 ? -0.990 -6.968 1.099 1.00 95.88 71 ALA A C 1
ATOM 573 O O . ALA A 1 71 ? -0.233 -7.915 0.891 1.00 95.88 71 ALA A O 1
ATOM 574 N N . ILE A 1 72 ? -1.195 -6.014 0.185 1.00 97.00 72 ILE A N 1
ATOM 575 C CA . ILE A 1 72 ? -0.534 -6.014 -1.128 1.00 97.00 72 ILE A CA 1
ATOM 576 C C . ILE A 1 72 ? 0.978 -5.887 -0.972 1.00 97.00 72 ILE A C 1
ATOM 578 O O . ILE A 1 72 ? 1.718 -6.647 -1.590 1.00 97.00 72 ILE A O 1
ATOM 582 N N . ARG A 1 73 ? 1.455 -4.962 -0.131 1.00 95.44 73 ARG A N 1
ATOM 583 C CA . ARG A 1 73 ? 2.895 -4.800 0.120 1.00 95.44 73 ARG A CA 1
ATOM 584 C C . ARG A 1 73 ? 3.516 -6.090 0.659 1.00 95.44 73 ARG A C 1
ATOM 586 O O . ARG A 1 73 ? 4.601 -6.452 0.217 1.00 95.44 73 ARG A O 1
ATOM 593 N N . GLU A 1 74 ? 2.840 -6.802 1.562 1.00 94.75 74 GLU A N 1
ATOM 594 C CA . GLU A 1 74 ? 3.309 -8.104 2.059 1.00 94.75 74 GLU A CA 1
ATOM 595 C C . GLU A 1 74 ? 3.361 -9.170 0.959 1.00 94.75 74 GLU A C 1
ATOM 597 O O . GLU A 1 74 ? 4.353 -9.890 0.862 1.00 94.75 74 GLU A O 1
ATOM 602 N N . LYS A 1 75 ? 2.349 -9.244 0.084 1.00 95.06 75 LYS A N 1
ATOM 603 C CA . LYS A 1 75 ? 2.374 -10.160 -1.070 1.00 95.06 75 LYS A CA 1
ATOM 604 C C . LYS A 1 75 ? 3.525 -9.842 -2.018 1.00 95.06 75 LYS A C 1
ATOM 606 O O . LYS A 1 75 ? 4.250 -10.742 -2.434 1.00 95.06 75 LYS A O 1
ATOM 611 N N . LEU A 1 76 ? 3.719 -8.558 -2.314 1.00 95.31 76 LEU A N 1
ATOM 612 C CA . LEU A 1 76 ? 4.768 -8.092 -3.208 1.00 95.31 76 LEU A CA 1
ATOM 613 C C . LEU A 1 76 ? 6.160 -8.407 -2.659 1.00 95.31 76 LEU A C 1
ATOM 615 O O . LEU A 1 76 ? 6.973 -8.900 -3.425 1.00 95.31 76 LEU A O 1
ATOM 619 N N . LYS A 1 77 ? 6.426 -8.239 -1.354 1.00 92.12 77 LYS A N 1
ATOM 620 C CA . LYS A 1 77 ? 7.729 -8.556 -0.722 1.00 92.12 77 LYS A CA 1
ATOM 621 C C . LYS A 1 77 ? 8.247 -9.976 -0.988 1.00 92.12 77 LYS A C 1
ATOM 623 O O . LYS A 1 77 ? 9.450 -10.198 -0.883 1.00 92.12 77 LYS A O 1
ATOM 628 N N . GLY A 1 78 ? 7.367 -10.931 -1.293 1.00 88.06 78 GLY A N 1
ATOM 629 C CA . GLY A 1 78 ? 7.754 -12.302 -1.633 1.00 88.06 78 GLY A CA 1
ATOM 630 C C . GLY A 1 78 ? 8.422 -12.449 -3.006 1.00 88.06 78 GLY A C 1
ATOM 631 O O . GLY A 1 78 ? 9.016 -13.491 -3.276 1.00 88.06 78 GLY A O 1
ATOM 632 N N . ILE A 1 79 ? 8.340 -11.434 -3.871 1.00 92.25 79 ILE A N 1
ATOM 633 C CA . ILE A 1 79 ? 8.886 -11.474 -5.231 1.00 92.25 79 ILE A CA 1
ATOM 634 C C . ILE A 1 79 ? 10.398 -11.198 -5.189 1.00 92.25 79 ILE A C 1
ATOM 636 O O . ILE A 1 79 ? 10.822 -10.153 -4.689 1.00 92.25 79 ILE A O 1
ATOM 640 N N . PRO A 1 80 ? 11.248 -12.084 -5.736 1.00 89.50 80 PRO A N 1
ATOM 641 C CA . PRO A 1 80 ? 12.686 -11.846 -5.791 1.00 89.50 80 PRO A CA 1
ATOM 642 C C . PRO A 1 80 ? 13.046 -10.526 -6.490 1.00 89.50 80 PRO A C 1
ATOM 644 O O . PRO A 1 80 ? 12.593 -10.242 -7.595 1.00 89.50 80 PRO A O 1
ATOM 647 N N . GLY A 1 81 ? 13.906 -9.726 -5.854 1.00 89.50 81 GLY A N 1
ATOM 648 C CA . GLY A 1 81 ? 14.427 -8.478 -6.424 1.00 89.50 81 GLY A CA 1
ATOM 649 C C . GLY A 1 81 ? 13.526 -7.251 -6.257 1.00 89.50 81 GLY A C 1
ATOM 650 O O . GLY A 1 81 ? 13.963 -6.149 -6.599 1.00 89.50 81 GLY A O 1
ATOM 651 N N . ILE A 1 82 ? 12.323 -7.415 -5.702 1.00 94.56 82 ILE A N 1
ATOM 652 C CA . ILE A 1 82 ? 11.478 -6.286 -5.327 1.00 94.56 82 ILE A CA 1
ATOM 653 C C . ILE A 1 82 ? 12.031 -5.583 -4.089 1.00 94.56 82 ILE A C 1
ATOM 655 O O . ILE A 1 82 ? 12.487 -6.199 -3.126 1.00 94.56 82 ILE A O 1
ATOM 659 N N . GLU A 1 83 ? 11.976 -4.265 -4.118 1.00 94.19 83 GLU A N 1
ATOM 660 C CA . GLU A 1 83 ? 12.182 -3.412 -2.963 1.00 94.19 83 GLU A CA 1
ATOM 661 C C . GLU A 1 83 ? 10.849 -2.789 -2.577 1.00 94.19 83 GLU A C 1
ATOM 663 O O . GLU A 1 83 ? 9.992 -2.543 -3.429 1.00 94.19 83 GLU A O 1
ATOM 668 N N . GLY A 1 84 ? 10.683 -2.518 -1.284 1.00 92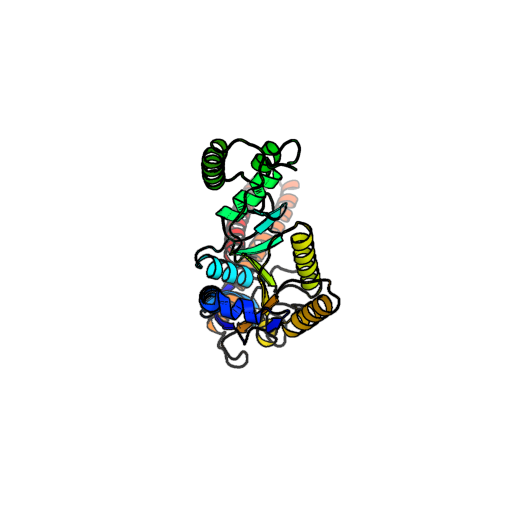.94 84 GLY A N 1
ATOM 669 C CA . GLY A 1 84 ? 9.541 -1.758 -0.789 1.00 92.94 84 GLY A CA 1
ATOM 670 C C . GLY A 1 84 ? 9.638 -0.277 -1.155 1.00 92.94 84 GLY A C 1
ATOM 671 O O . GLY A 1 84 ? 10.124 0.103 -2.224 1.00 92.94 84 GLY A O 1
ATOM 672 N N . GLU A 1 85 ? 9.196 0.574 -0.231 1.00 94.56 85 GLU A N 1
ATOM 673 C CA . GLU A 1 85 ? 9.144 2.014 -0.470 1.00 94.56 85 GLU A CA 1
ATOM 674 C C . GLU A 1 85 ? 10.490 2.553 -0.983 1.00 94.56 85 GLU A C 1
ATOM 676 O O . GLU A 1 85 ? 11.550 2.258 -0.427 1.00 94.56 85 GLU A O 1
ATOM 681 N N . THR A 1 86 ? 10.441 3.323 -2.069 1.00 94.50 86 THR A N 1
ATOM 682 C CA . THR A 1 86 ? 11.621 3.739 -2.835 1.00 94.50 86 THR A CA 1
ATOM 683 C C . THR A 1 86 ? 11.581 5.240 -3.108 1.00 94.50 86 THR A C 1
ATOM 685 O O . THR A 1 86 ? 10.542 5.798 -3.455 1.00 94.50 86 THR A O 1
ATOM 688 N N . ASN A 1 87 ? 12.733 5.894 -2.980 1.00 94.00 87 ASN A N 1
ATOM 689 C CA . ASN A 1 87 ? 12.971 7.271 -3.396 1.00 94.00 87 ASN A CA 1
ATOM 690 C C . ASN A 1 87 ? 13.878 7.308 -4.619 1.00 94.00 87 ASN A C 1
ATOM 692 O O . ASN A 1 87 ? 14.812 6.513 -4.731 1.00 94.00 87 ASN A O 1
ATOM 696 N N . VAL A 1 88 ? 13.651 8.296 -5.482 1.00 93.31 88 VAL A N 1
ATOM 697 C CA . VAL A 1 88 ? 14.540 8.591 -6.599 1.00 93.31 88 VAL A CA 1
ATOM 698 C C . VAL A 1 88 ? 15.435 9.771 -6.248 1.00 93.31 88 VAL A C 1
ATOM 700 O O . VAL A 1 88 ? 14.973 10.881 -5.962 1.00 93.31 88 VAL A O 1
ATOM 703 N N . VAL A 1 89 ? 16.741 9.533 -6.289 1.00 89.00 89 VAL A N 1
ATOM 704 C CA . VAL A 1 89 ? 17.782 10.492 -5.919 1.00 89.00 89 VAL A CA 1
ATOM 705 C C . VAL A 1 89 ? 18.842 10.466 -7.015 1.00 89.00 89 VAL A C 1
ATOM 707 O O . VAL A 1 89 ? 19.534 9.470 -7.172 1.00 89.00 89 VAL A O 1
ATOM 710 N N . PHE A 1 90 ? 18.935 11.533 -7.813 1.00 86.19 90 PHE A N 1
ATOM 711 C CA . PHE A 1 90 ? 19.919 11.655 -8.907 1.00 86.19 90 PHE A CA 1
ATOM 712 C C . PHE A 1 90 ? 19.945 10.446 -9.862 1.00 86.19 90 PHE A C 1
ATOM 714 O O . PHE A 1 90 ? 20.992 9.911 -10.200 1.00 86.19 90 PHE A O 1
ATOM 721 N N . GLY A 1 91 ? 18.762 9.962 -10.239 1.00 88.44 91 GLY A N 1
ATOM 722 C CA . GLY A 1 91 ? 18.604 8.842 -11.167 1.00 88.44 91 GLY A CA 1
ATOM 723 C C . GLY A 1 91 ? 18.811 7.466 -10.538 1.00 88.44 91 GLY A C 1
ATOM 724 O O . GLY A 1 91 ? 18.663 6.456 -11.226 1.00 88.44 91 GLY A O 1
ATOM 725 N N . THR A 1 92 ? 19.105 7.431 -9.237 1.00 91.75 92 THR A N 1
ATOM 726 C CA . THR A 1 92 ? 19.269 6.220 -8.432 1.00 91.75 92 THR A CA 1
ATOM 727 C C . THR A 1 92 ? 18.024 5.948 -7.598 1.00 91.75 92 THR A C 1
ATOM 729 O O . THR A 1 92 ? 17.310 6.866 -7.191 1.00 91.75 92 THR A O 1
ATOM 732 N N . PHE A 1 93 ? 17.783 4.674 -7.327 1.00 93.94 93 PHE A N 1
ATOM 733 C CA . PHE A 1 93 ? 16.721 4.159 -6.482 1.00 93.94 93 PHE A CA 1
ATOM 734 C C . PHE A 1 93 ? 17.300 3.817 -5.111 1.00 93.94 93 PHE A C 1
ATOM 736 O O . PHE A 1 93 ? 18.199 2.980 -5.000 1.00 93.94 93 PHE A O 1
ATOM 743 N N . LEU A 1 94 ? 16.804 4.469 -4.063 1.00 91.50 94 LEU A N 1
ATOM 744 C CA . LEU A 1 94 ? 17.297 4.307 -2.695 1.00 91.50 94 LEU A CA 1
ATOM 745 C C . LEU A 1 94 ? 16.128 4.180 -1.714 1.00 91.50 94 LEU A C 1
ATOM 747 O O . LEU A 1 94 ? 15.065 4.756 -1.953 1.00 91.50 94 LEU A O 1
ATOM 751 N N . PRO A 1 95 ? 16.300 3.463 -0.591 1.00 90.12 95 PRO A N 1
ATOM 752 C CA . PRO A 1 95 ? 15.275 3.414 0.444 1.00 90.12 95 PRO A CA 1
ATOM 753 C C . PRO A 1 95 ? 15.025 4.812 1.050 1.00 90.12 95 PRO A C 1
ATOM 755 O O . PRO A 1 95 ? 15.925 5.662 1.067 1.00 90.12 95 PRO A O 1
ATOM 758 N N . PRO A 1 96 ? 13.818 5.086 1.576 1.00 88.31 96 PRO A N 1
ATOM 759 C CA . PRO A 1 96 ? 13.499 6.364 2.191 1.00 88.31 96 PRO A CA 1
ATOM 760 C C . PRO A 1 96 ? 14.337 6.614 3.449 1.00 88.31 96 PRO A C 1
ATOM 762 O O . PRO A 1 96 ? 14.447 5.772 4.335 1.00 88.31 96 PRO A O 1
ATOM 765 N N . VAL A 1 97 ? 14.902 7.821 3.555 1.00 82.88 97 VAL A N 1
ATOM 766 C CA . VAL A 1 97 ? 15.732 8.224 4.708 1.00 82.88 97 VAL A CA 1
ATOM 767 C C . VAL A 1 97 ? 14.877 8.549 5.936 1.00 82.88 97 VAL A C 1
ATOM 769 O O . VAL A 1 97 ? 15.289 8.297 7.068 1.00 82.88 97 VAL A O 1
ATOM 772 N N . LYS A 1 98 ? 13.709 9.166 5.722 1.00 81.06 98 LYS A N 1
ATOM 773 C CA . LYS A 1 98 ? 12.704 9.483 6.744 1.00 81.06 98 LYS A CA 1
ATOM 774 C C . LYS A 1 98 ? 11.320 9.497 6.103 1.00 81.06 98 LYS A C 1
ATOM 776 O O . LYS A 1 98 ? 11.162 10.049 5.017 1.00 81.06 98 LYS A O 1
ATOM 781 N N . GLY A 1 99 ? 10.322 9.004 6.831 1.00 84.00 99 GLY A N 1
ATOM 782 C CA . GLY A 1 99 ? 8.930 9.023 6.384 1.00 84.00 99 GLY A CA 1
ATOM 783 C C . GLY A 1 99 ? 8.655 8.035 5.251 1.00 84.00 99 GLY A C 1
ATOM 784 O O . GLY A 1 99 ? 9.364 7.042 5.118 1.00 84.00 99 GLY A O 1
ATOM 785 N N . LYS A 1 100 ? 7.601 8.315 4.477 1.00 86.00 100 LYS A N 1
ATOM 786 C CA . LYS A 1 100 ? 7.165 7.471 3.360 1.00 86.00 100 LYS A CA 1
ATOM 787 C C . LYS A 1 100 ? 8.016 7.694 2.111 1.00 86.00 100 LYS A C 1
ATOM 789 O O . LYS A 1 100 ? 8.412 8.831 1.845 1.00 86.00 100 LYS A O 1
ATOM 794 N N . GLY A 1 101 ? 8.223 6.631 1.343 1.00 88.81 101 GLY A N 1
ATOM 795 C CA . GLY A 1 101 ? 8.842 6.690 0.020 1.00 88.81 101 GLY A CA 1
ATOM 796 C C . GLY A 1 101 ? 8.062 7.524 -1.003 1.00 88.81 101 GLY A C 1
ATOM 797 O O . GLY A 1 101 ? 6.885 7.857 -0.820 1.00 88.81 101 GLY A O 1
ATOM 798 N N . GLU A 1 102 ? 8.742 7.880 -2.092 1.00 93.44 102 GLU A N 1
ATOM 799 C CA . GLU A 1 102 ? 8.125 8.484 -3.277 1.00 93.44 102 GLU A CA 1
ATOM 800 C C . GLU A 1 102 ? 7.238 7.478 -4.013 1.00 93.44 102 GLU A C 1
ATOM 802 O O . GLU A 1 102 ? 6.173 7.882 -4.477 1.00 93.44 102 GLU A O 1
ATOM 807 N N . PHE A 1 103 ? 7.666 6.213 -4.051 1.00 96.94 103 PHE A N 1
ATOM 808 C CA . PHE A 1 103 ? 6.986 5.082 -4.680 1.00 96.94 103 PHE A CA 1
ATOM 809 C C . PHE A 1 103 ? 6.794 3.938 -3.683 1.00 96.94 103 PHE A C 1
ATOM 811 O O . PHE A 1 103 ? 7.644 3.740 -2.808 1.00 96.94 103 PHE A O 1
ATOM 818 N N . ASP A 1 104 ? 5.715 3.171 -3.826 1.00 96.44 104 ASP A N 1
ATOM 819 C CA . ASP A 1 104 ? 5.398 2.047 -2.934 1.00 96.44 104 ASP A CA 1
ATOM 820 C C . ASP A 1 104 ? 6.329 0.842 -3.090 1.00 96.44 104 ASP A C 1
ATOM 822 O O . ASP A 1 104 ? 6.623 0.165 -2.101 1.00 96.44 104 ASP A O 1
ATOM 826 N N . PHE A 1 105 ? 6.779 0.566 -4.314 1.00 97.31 105 PHE A N 1
ATOM 827 C CA . PHE A 1 105 ? 7.716 -0.515 -4.599 1.00 97.31 105 PHE A CA 1
ATOM 828 C C . PHE A 1 105 ? 8.572 -0.219 -5.830 1.00 97.31 105 PHE A C 1
ATOM 830 O O . PHE A 1 105 ? 8.254 0.641 -6.656 1.00 97.31 105 PHE A O 1
ATOM 837 N N . SER A 1 106 ? 9.669 -0.955 -5.969 1.00 97.31 106 SER A N 1
ATOM 838 C CA . SER A 1 106 ? 10.497 -0.908 -7.171 1.00 97.31 106 SER A CA 1
ATOM 839 C C . SER A 1 106 ? 11.182 -2.240 -7.448 1.00 97.31 106 SER A C 1
ATOM 841 O O . SER A 1 106 ? 11.376 -3.056 -6.552 1.00 97.31 106 SER A O 1
ATOM 843 N N . ILE A 1 107 ? 11.571 -2.461 -8.699 1.00 95.94 107 ILE A N 1
ATOM 844 C CA . ILE A 1 107 ? 12.509 -3.514 -9.095 1.00 95.94 107 ILE A CA 1
ATOM 845 C C . ILE A 1 107 ? 13.563 -2.822 -9.938 1.00 95.94 107 ILE A C 1
ATOM 847 O O . ILE A 1 107 ? 13.228 -2.101 -10.870 1.00 95.94 107 ILE A O 1
ATOM 851 N N . TYR A 1 108 ? 14.836 -2.991 -9.611 1.00 94.06 108 TYR A N 1
ATOM 852 C CA . TYR A 1 108 ? 15.902 -2.344 -10.367 1.00 94.06 108 TYR A CA 1
ATOM 853 C C . TYR A 1 108 ? 17.204 -3.121 -10.267 1.00 94.06 108 TYR A C 1
ATOM 855 O O . TYR A 1 108 ? 17.479 -3.797 -9.267 1.00 94.06 108 TYR A O 1
ATOM 863 N N . ASN A 1 109 ? 18.036 -2.985 -11.295 1.00 90.50 109 ASN A N 1
ATOM 864 C CA . ASN A 1 109 ? 19.363 -3.578 -11.290 1.00 90.50 109 ASN A CA 1
ATOM 865 C C . ASN A 1 109 ? 20.257 -2.857 -10.263 1.00 90.50 109 ASN A C 1
ATOM 867 O O . ASN A 1 109 ? 20.521 -1.658 -10.361 1.00 90.50 109 ASN A O 1
ATOM 871 N N . LYS A 1 110 ? 20.713 -3.600 -9.248 1.00 88.56 110 LYS A N 1
ATOM 872 C CA . LYS A 1 110 ? 21.483 -3.048 -8.122 1.00 88.56 110 LYS A CA 1
ATOM 873 C C . LYS A 1 110 ? 22.856 -2.535 -8.530 1.00 88.56 110 LYS A C 1
ATOM 875 O O . LYS A 1 110 ? 23.310 -1.536 -7.982 1.00 88.56 110 LYS A O 1
ATOM 880 N N . GLU A 1 111 ? 23.502 -3.215 -9.468 1.00 85.69 111 GLU A N 1
ATOM 881 C CA . GLU A 1 111 ? 24.844 -2.868 -9.925 1.00 85.69 111 GLU A CA 1
ATOM 882 C C . GLU A 1 111 ? 24.816 -1.555 -10.709 1.00 85.69 111 GLU A C 1
ATOM 884 O O . GLU A 1 111 ? 25.512 -0.610 -10.349 1.00 85.69 111 GLU A O 1
ATOM 889 N N . THR A 1 112 ? 23.916 -1.426 -11.687 1.00 86.44 112 THR A N 1
ATOM 890 C CA . THR A 1 112 ? 23.765 -0.172 -12.439 1.00 86.44 112 THR A CA 1
ATOM 891 C C . THR A 1 112 ? 23.258 0.977 -11.583 1.00 86.44 112 THR A C 1
ATOM 893 O O . THR A 1 112 ? 23.575 2.133 -11.846 1.00 86.44 112 THR A O 1
ATOM 896 N N . ASN A 1 113 ? 22.484 0.679 -10.539 1.00 90.06 113 ASN A N 1
ATOM 897 C CA . ASN A 1 113 ? 22.075 1.685 -9.569 1.00 90.06 113 ASN A CA 1
ATOM 898 C C . ASN A 1 113 ? 23.268 2.239 -8.773 1.00 90.06 113 ASN A C 1
ATOM 900 O O . ASN A 1 113 ? 23.334 3.441 -8.531 1.00 90.06 113 ASN A O 1
ATOM 904 N N . PHE A 1 114 ? 24.222 1.380 -8.399 1.00 88.69 114 PHE A N 1
ATOM 905 C CA . PHE A 1 114 ? 25.463 1.811 -7.755 1.00 88.69 114 PHE A CA 1
ATOM 906 C C . PHE A 1 114 ? 26.393 2.554 -8.708 1.00 88.69 114 PHE A C 1
ATOM 908 O O . PHE A 1 114 ? 26.970 3.544 -8.274 1.00 88.69 114 PHE A O 1
ATOM 915 N N . TYR A 1 115 ? 26.476 2.163 -9.985 1.00 87.06 115 TYR A N 1
ATOM 916 C CA . TYR A 1 115 ? 27.195 2.950 -10.995 1.00 87.06 115 TYR A CA 1
ATOM 917 C C . TYR A 1 115 ? 26.668 4.383 -11.063 1.00 87.06 115 TYR A C 1
ATOM 919 O O . TYR A 1 115 ? 27.428 5.318 -10.857 1.00 87.06 115 TYR A O 1
ATOM 927 N N . LYS A 1 116 ? 25.350 4.565 -11.191 1.00 86.75 116 LYS A N 1
ATOM 928 C CA . LYS A 1 116 ? 24.746 5.907 -11.232 1.00 86.75 116 LYS A CA 1
ATOM 929 C C . LYS A 1 116 ? 25.001 6.724 -9.968 1.00 86.75 116 LYS A C 1
ATOM 931 O O . LYS A 1 116 ? 25.234 7.927 -10.049 1.00 86.75 116 LYS A O 1
ATOM 936 N N . LEU A 1 117 ? 24.954 6.086 -8.796 1.00 89.06 117 LEU A N 1
ATOM 937 C CA . LEU A 1 117 ? 25.252 6.780 -7.545 1.00 89.06 117 LEU A CA 1
ATOM 938 C C . LEU A 1 117 ? 26.728 7.173 -7.467 1.00 89.06 117 LEU A C 1
ATOM 940 O O . LEU A 1 117 ? 27.048 8.261 -6.997 1.00 89.06 117 LEU A O 1
ATOM 944 N N . TRP A 1 118 ? 27.614 6.297 -7.934 1.00 86.94 118 TRP A N 1
ATOM 945 C CA . TRP A 1 118 ? 29.043 6.556 -7.997 1.00 86.94 118 TRP A CA 1
ATOM 946 C C . TRP A 1 118 ? 29.356 7.697 -8.951 1.00 86.94 118 TRP A C 1
ATOM 948 O O . TRP A 1 118 ? 30.017 8.638 -8.533 1.00 86.94 118 TRP A O 1
ATOM 958 N N . ASP A 1 119 ? 28.835 7.665 -10.176 1.00 84.56 119 ASP A N 1
ATOM 959 C CA . ASP A 1 119 ? 29.056 8.719 -11.169 1.00 84.56 119 ASP A CA 1
ATOM 960 C C . ASP A 1 119 ? 28.590 10.077 -10.625 1.00 84.56 119 ASP A C 1
ATOM 962 O O . ASP A 1 119 ? 29.287 11.084 -10.737 1.00 84.56 119 ASP A O 1
ATOM 966 N N . TYR A 1 120 ? 27.458 10.094 -9.915 1.00 86.12 120 TYR A N 1
ATOM 967 C CA . TYR A 1 120 ? 26.970 11.300 -9.254 1.00 86.12 120 TYR A CA 1
ATOM 968 C C . TYR A 1 120 ? 27.886 11.796 -8.116 1.00 86.12 120 TYR A C 1
ATOM 970 O O . TYR A 1 120 ? 28.107 13.002 -7.967 1.00 86.12 120 TYR A O 1
ATOM 978 N N . CYS A 1 121 ? 28.403 10.889 -7.284 1.00 87.50 121 CYS A N 1
ATOM 979 C CA . CYS A 1 121 ? 29.210 11.232 -6.109 1.00 87.50 121 CYS A CA 1
ATOM 980 C C . CYS A 1 121 ? 30.693 11.487 -6.423 1.00 87.50 121 CYS A C 1
ATOM 982 O O . CYS A 1 121 ? 31.316 12.300 -5.741 1.00 87.50 121 CYS A O 1
ATOM 984 N N . TYR A 1 122 ? 31.259 10.785 -7.404 1.00 84.88 122 TYR A N 1
ATOM 985 C CA . TYR A 1 122 ? 32.702 10.686 -7.653 1.00 84.88 122 TYR A CA 1
ATOM 986 C C . TYR A 1 122 ? 33.091 10.600 -9.144 1.00 84.88 122 TYR A C 1
ATOM 988 O O . TYR A 1 122 ? 34.284 10.523 -9.439 1.00 84.88 122 TYR A O 1
ATOM 996 N N . GLY A 1 123 ? 32.127 10.582 -10.074 1.00 78.69 123 GLY A N 1
ATOM 997 C CA . GLY A 1 123 ? 32.368 10.602 -11.522 1.00 78.69 123 GLY A CA 1
ATOM 998 C C . GLY A 1 123 ? 32.934 11.925 -12.051 1.00 78.69 123 GLY A C 1
ATOM 999 O O . GLY A 1 123 ? 33.306 12.825 -11.294 1.00 78.69 123 GLY A O 1
ATOM 1000 N N . GLU A 1 124 ? 33.006 12.063 -13.377 1.00 75.50 124 GLU A N 1
ATOM 1001 C CA . GLU A 1 124 ? 33.689 13.198 -14.023 1.00 75.50 124 GLU A CA 1
ATOM 1002 C C . GLU A 1 124 ? 33.012 14.545 -13.712 1.00 75.50 124 GLU A C 1
ATOM 1004 O O . GLU A 1 124 ? 33.680 15.544 -13.439 1.00 75.50 124 GLU A O 1
ATOM 1009 N N . ASN A 1 125 ? 31.678 14.543 -13.668 1.00 74.50 125 ASN A N 1
ATOM 1010 C CA . ASN A 1 125 ? 30.846 15.698 -13.320 1.00 74.50 125 ASN A CA 1
ATOM 1011 C C . ASN A 1 125 ? 30.312 15.627 -11.878 1.00 74.50 125 ASN A C 1
ATOM 1013 O O . ASN A 1 125 ? 29.232 16.149 -11.586 1.00 74.50 125 ASN A O 1
ATOM 1017 N N . ALA A 1 126 ? 31.039 14.954 -10.982 1.00 78.31 126 ALA A N 1
ATOM 1018 C CA . ALA A 1 126 ? 30.610 14.737 -9.608 1.00 78.31 126 ALA A CA 1
ATOM 1019 C C . ALA A 1 126 ? 30.317 16.029 -8.842 1.00 78.31 126 ALA A C 1
ATOM 1021 O O . ALA A 1 126 ? 30.954 17.075 -9.019 1.00 78.31 126 ALA A O 1
ATOM 1022 N N . ILE A 1 127 ? 29.383 15.924 -7.898 1.00 70.94 127 ILE A N 1
ATOM 1023 C CA . ILE A 1 127 ? 29.139 16.993 -6.936 1.00 70.94 127 ILE A CA 1
ATOM 1024 C C . ILE A 1 127 ? 30.311 17.114 -5.951 1.00 70.94 127 ILE A C 1
ATOM 1026 O O . ILE A 1 127 ? 30.890 16.121 -5.507 1.00 70.94 127 ILE A O 1
ATOM 1030 N N . ARG A 1 128 ? 30.639 18.348 -5.548 1.00 62.69 128 ARG A N 1
ATOM 1031 C CA . ARG A 1 128 ? 31.512 18.572 -4.387 1.00 62.69 128 ARG A CA 1
ATOM 1032 C C . ARG A 1 128 ? 30.780 18.008 -3.157 1.00 62.69 128 ARG A C 1
ATOM 1034 O O . ARG A 1 128 ? 29.654 18.419 -2.907 1.00 62.69 128 ARG A O 1
ATOM 1041 N N . ASP A 1 129 ? 31.396 17.058 -2.450 1.00 81.38 129 ASP A N 1
ATOM 1042 C CA . ASP A 1 129 ? 30.879 16.355 -1.254 1.00 81.38 129 ASP A CA 1
ATOM 1043 C C . ASP A 1 129 ? 30.075 15.050 -1.479 1.00 81.38 129 ASP A C 1
ATOM 1045 O O . ASP A 1 129 ? 29.116 14.762 -0.756 1.00 81.38 129 ASP A O 1
ATOM 1049 N N . GLY A 1 130 ? 30.487 14.204 -2.431 1.00 84.06 130 GLY A N 1
ATOM 1050 C CA . GLY A 1 130 ? 29.896 12.873 -2.653 1.00 84.06 130 GLY A CA 1
ATOM 1051 C C . GLY A 1 130 ? 29.745 12.008 -1.388 1.00 84.06 130 GLY A C 1
ATOM 1052 O O . GLY A 1 130 ? 28.703 11.376 -1.202 1.00 84.06 130 GLY A O 1
ATOM 1053 N N . ASP A 1 131 ? 30.715 12.054 -0.469 1.00 86.50 131 ASP A N 1
ATOM 1054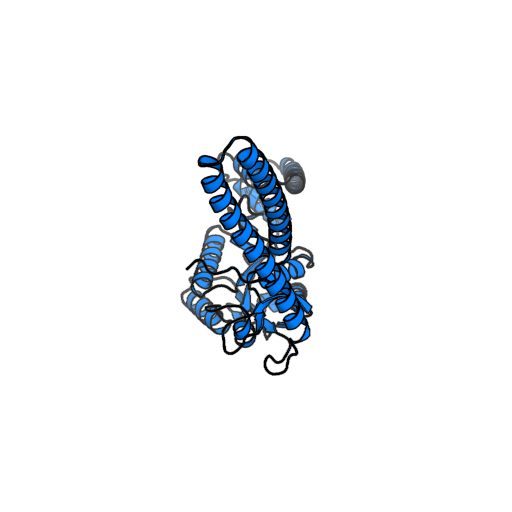 C CA . ASP A 1 131 ? 30.666 11.315 0.803 1.00 86.50 131 ASP A CA 1
ATOM 1055 C C . ASP A 1 131 ? 29.477 11.730 1.688 1.00 86.50 131 ASP A C 1
ATOM 1057 O O . ASP A 1 131 ? 28.819 10.877 2.285 1.00 86.50 131 ASP A O 1
ATOM 1061 N N . LEU A 1 132 ? 29.119 13.022 1.711 1.00 88.12 132 LEU A N 1
ATOM 1062 C CA . LEU A 1 132 ? 27.961 13.503 2.475 1.00 88.12 132 LEU A CA 1
ATOM 1063 C C . LEU A 1 132 ? 26.641 12.970 1.904 1.00 88.12 132 LEU A C 1
ATOM 1065 O O . LEU A 1 132 ? 25.692 12.719 2.653 1.00 88.12 132 LEU A O 1
ATOM 1069 N N . ILE A 1 133 ? 26.560 12.786 0.583 1.00 86.62 133 ILE A N 1
ATOM 1070 C CA . ILE A 1 133 ? 25.393 12.185 -0.075 1.00 86.62 133 ILE A CA 1
ATOM 1071 C C . ILE A 1 133 ? 25.286 10.710 0.308 1.00 86.62 133 ILE A C 1
ATOM 1073 O O . ILE A 1 133 ? 24.211 10.261 0.718 1.00 86.62 133 ILE A O 1
ATOM 1077 N N . VAL A 1 134 ? 26.398 9.977 0.254 1.00 87.50 134 VAL A N 1
ATOM 1078 C CA . VAL A 1 134 ? 26.453 8.576 0.683 1.00 87.50 134 VAL A CA 1
ATOM 1079 C C . VAL A 1 134 ? 26.018 8.447 2.143 1.00 87.50 134 VAL A C 1
ATOM 1081 O O . VAL A 1 134 ? 25.105 7.680 2.432 1.00 87.50 134 VAL A O 1
ATOM 1084 N N . ASP A 1 135 ? 26.568 9.244 3.058 1.00 88.44 135 ASP A N 1
ATOM 1085 C CA . ASP A 1 135 ? 26.205 9.205 4.482 1.00 88.44 135 ASP A CA 1
ATOM 1086 C C . ASP A 1 135 ? 24.736 9.576 4.739 1.00 88.44 135 ASP A C 1
ATOM 1088 O O . ASP A 1 135 ? 24.089 9.083 5.673 1.00 88.44 135 ASP A O 1
ATOM 1092 N N . LYS A 1 136 ? 24.167 10.436 3.892 1.00 88.00 136 LYS A N 1
ATOM 1093 C CA . LYS A 1 136 ? 22.764 10.835 3.993 1.00 88.00 136 LYS A CA 1
ATOM 1094 C C . LYS A 1 136 ? 21.803 9.725 3.569 1.00 88.00 136 LYS A C 1
ATOM 1096 O O . LYS A 1 136 ? 20.757 9.592 4.211 1.00 88.00 136 LYS A O 1
ATOM 1101 N N . TYR A 1 137 ? 22.109 8.973 2.512 1.00 86.31 137 TYR A N 1
ATOM 1102 C CA . TYR A 1 137 ? 21.163 8.022 1.911 1.00 86.31 137 TYR A CA 1
ATOM 1103 C C . TYR A 1 137 ? 21.509 6.543 2.152 1.00 86.31 137 TYR A C 1
ATOM 1105 O O . TYR A 1 137 ? 20.602 5.719 2.254 1.00 86.31 137 TYR A O 1
ATOM 1113 N N . ILE A 1 138 ? 22.784 6.197 2.332 1.00 86.50 138 ILE A N 1
ATOM 1114 C CA . ILE A 1 138 ? 23.264 4.845 2.651 1.00 86.50 138 ILE A CA 1
ATOM 1115 C C . ILE A 1 138 ? 23.563 4.751 4.152 1.00 86.50 138 ILE A C 1
ATOM 1117 O O . ILE A 1 138 ? 24.712 4.763 4.598 1.00 86.50 138 ILE A O 1
ATOM 1121 N N . LYS A 1 139 ? 22.489 4.671 4.945 1.00 82.44 139 LYS A N 1
ATOM 1122 C CA . LYS A 1 139 ? 22.558 4.565 6.415 1.00 82.44 139 LYS A CA 1
ATOM 1123 C C . LYS A 1 139 ? 22.484 3.141 6.947 1.00 82.44 139 LYS A C 1
ATOM 1125 O O . LYS A 1 139 ? 22.937 2.880 8.055 1.00 82.44 139 LYS A O 1
ATOM 1130 N N . ASP A 1 140 ? 21.863 2.238 6.194 1.00 84.94 140 ASP A N 1
ATOM 1131 C CA . ASP A 1 140 ? 21.764 0.838 6.592 1.00 84.94 140 ASP A CA 1
ATOM 1132 C C . ASP A 1 140 ? 23.142 0.171 6.524 1.00 84.94 140 ASP A C 1
ATOM 1134 O O . ASP A 1 140 ? 23.829 0.254 5.505 1.00 84.94 140 ASP A O 1
ATOM 1138 N N . ASN A 1 141 ? 23.531 -0.529 7.591 1.00 85.25 141 ASN A N 1
ATOM 1139 C CA . ASN A 1 141 ? 24.852 -1.150 7.692 1.00 85.25 141 ASN A CA 1
ATOM 1140 C C . ASN A 1 141 ? 25.097 -2.189 6.589 1.00 85.25 141 ASN A C 1
ATOM 1142 O O . ASN A 1 141 ? 26.216 -2.293 6.088 1.00 85.25 141 ASN A O 1
ATOM 1146 N N . LYS A 1 142 ? 24.076 -2.959 6.183 1.00 86.25 142 LYS A N 1
ATOM 1147 C CA . LYS A 1 142 ? 24.237 -3.968 5.124 1.00 86.25 142 LYS A CA 1
ATOM 1148 C C . LYS A 1 142 ? 24.391 -3.298 3.763 1.00 86.25 142 LYS A C 1
ATOM 1150 O O . LYS A 1 142 ? 25.233 -3.721 2.973 1.00 86.25 142 LYS A O 1
ATOM 1155 N N . LEU A 1 143 ? 23.605 -2.258 3.483 1.00 85.19 143 LEU A N 1
ATOM 1156 C CA . LEU A 1 143 ? 23.729 -1.480 2.252 1.00 85.19 143 LEU A CA 1
ATOM 1157 C C . LEU A 1 143 ? 25.077 -0.753 2.190 1.00 85.19 143 LEU A C 1
ATOM 1159 O O . LEU A 1 143 ? 25.724 -0.784 1.147 1.00 85.19 143 LEU A O 1
ATOM 1163 N N . ARG A 1 144 ? 25.541 -0.192 3.314 1.00 89.44 144 ARG A N 1
ATOM 1164 C CA . ARG A 1 144 ? 26.853 0.457 3.426 1.00 89.44 144 ARG A CA 1
ATOM 1165 C C . ARG A 1 144 ? 27.992 -0.511 3.141 1.00 89.44 144 ARG A C 1
ATOM 1167 O O . ARG A 1 144 ? 28.829 -0.220 2.301 1.00 89.44 144 ARG A O 1
ATOM 1174 N N . GLN A 1 145 ? 27.957 -1.716 3.709 1.00 89.06 145 GLN A N 1
ATOM 1175 C CA . GLN A 1 145 ? 28.943 -2.755 3.392 1.00 89.06 145 GLN A CA 1
ATOM 1176 C C . GLN A 1 145 ? 28.956 -3.138 1.905 1.00 89.06 145 GLN A C 1
ATOM 1178 O O . GLN A 1 145 ? 30.020 -3.407 1.350 1.00 89.06 145 GLN A O 1
ATOM 1183 N N . LYS A 1 146 ? 27.787 -3.201 1.250 1.00 89.00 146 LYS A N 1
ATOM 1184 C CA . LYS A 1 146 ? 27.706 -3.468 -0.197 1.00 89.00 146 LYS A CA 1
ATOM 1185 C C . LYS A 1 146 ? 28.302 -2.318 -1.008 1.00 89.00 146 LYS A C 1
ATOM 1187 O O . LYS A 1 146 ? 29.044 -2.581 -1.950 1.00 89.00 146 LYS A O 1
ATOM 1192 N N . TRP A 1 147 ? 27.999 -1.081 -0.624 1.00 88.62 147 TRP A N 1
ATOM 1193 C CA . TRP A 1 147 ? 28.557 0.123 -1.231 1.00 88.62 147 TRP A CA 1
ATOM 1194 C C . TRP A 1 147 ? 30.077 0.179 -1.089 1.00 88.62 147 TRP A C 1
ATOM 1196 O O . TRP A 1 147 ? 30.774 0.279 -2.087 1.00 88.62 147 TRP A O 1
ATOM 1206 N N . ASP A 1 148 ? 30.610 0.008 0.119 1.00 88.19 148 ASP A N 1
ATOM 1207 C CA . ASP A 1 148 ? 32.052 0.081 0.364 1.00 88.19 148 ASP A CA 1
ATOM 1208 C C . ASP A 1 148 ? 32.812 -0.993 -0.436 1.00 88.19 148 ASP A C 1
ATOM 1210 O O . ASP A 1 148 ? 33.844 -0.706 -1.043 1.00 88.19 148 ASP A O 1
ATOM 1214 N N . LYS A 1 149 ? 32.269 -2.219 -0.519 1.00 87.69 149 LYS A N 1
ATOM 1215 C CA . LYS A 1 149 ? 32.816 -3.286 -1.380 1.00 87.69 149 LYS A CA 1
ATOM 1216 C C . LYS A 1 149 ? 32.808 -2.900 -2.857 1.00 87.69 149 LYS A C 1
ATOM 1218 O O . LYS A 1 149 ? 33.782 -3.166 -3.559 1.00 87.69 149 LYS A O 1
ATOM 1223 N N . PHE A 1 150 ? 31.717 -2.298 -3.323 1.00 86.31 150 PHE A N 1
ATOM 1224 C CA . PHE A 1 150 ? 31.611 -1.795 -4.686 1.00 86.31 150 PHE A CA 1
ATOM 1225 C C . PHE A 1 150 ? 32.664 -0.706 -4.947 1.00 86.31 150 PHE A C 1
ATOM 1227 O O . PHE A 1 150 ? 33.422 -0.824 -5.902 1.00 86.31 150 PHE A O 1
ATOM 1234 N N . CYS A 1 151 ? 32.805 0.275 -4.053 1.00 83.25 151 CYS A N 1
ATOM 1235 C CA . CYS A 1 151 ? 33.792 1.352 -4.153 1.00 83.25 151 CYS A CA 1
ATOM 1236 C C . CYS A 1 151 ? 35.236 0.835 -4.203 1.00 83.25 151 CYS A C 1
ATOM 1238 O O . CYS A 1 151 ? 36.032 1.319 -5.001 1.00 83.25 151 CYS A O 1
ATOM 1240 N N . VAL A 1 152 ? 35.589 -0.157 -3.376 1.00 81.06 152 VAL A N 1
ATOM 1241 C CA . VAL A 1 152 ? 36.928 -0.777 -3.396 1.00 81.06 152 VAL A CA 1
ATOM 1242 C C . VAL A 1 152 ? 37.217 -1.432 -4.747 1.00 81.06 152 VAL A C 1
ATOM 1244 O O . VAL A 1 152 ? 38.327 -1.292 -5.250 1.00 81.06 152 VAL A O 1
ATOM 1247 N N . LYS A 1 153 ? 36.225 -2.097 -5.357 1.00 75.94 153 LYS A N 1
ATOM 1248 C CA . LYS A 1 153 ? 36.361 -2.671 -6.704 1.00 75.94 153 LYS A CA 1
ATOM 1249 C C . LYS A 1 153 ? 36.670 -1.587 -7.745 1.00 75.94 153 LYS A C 1
ATOM 1251 O O . LYS A 1 153 ? 37.527 -1.821 -8.585 1.00 75.94 153 LYS A O 1
ATOM 1256 N N . GLN A 1 154 ? 36.028 -0.418 -7.651 1.00 72.25 154 GLN A N 1
ATOM 1257 C CA . GLN A 1 154 ? 36.209 0.670 -8.625 1.00 72.25 154 GLN A CA 1
ATOM 1258 C C . GLN A 1 154 ? 37.478 1.504 -8.409 1.00 72.25 154 GLN A C 1
ATOM 1260 O O . GLN A 1 154 ? 38.018 2.048 -9.360 1.00 72.25 154 GLN A O 1
ATOM 1265 N N . LYS A 1 155 ? 37.999 1.602 -7.177 1.00 62.91 155 LYS A N 1
ATOM 1266 C CA . LYS A 1 155 ? 39.236 2.352 -6.871 1.00 62.91 155 LYS A CA 1
ATOM 1267 C C . LYS A 1 155 ? 40.506 1.792 -7.528 1.00 62.91 155 LYS A C 1
ATOM 1269 O O . LYS A 1 155 ? 41.513 2.492 -7.549 1.00 62.91 155 LYS A O 1
ATOM 1274 N N . ASN A 1 156 ? 40.467 0.562 -8.039 1.00 54.66 156 ASN A N 1
ATOM 1275 C CA . ASN A 1 156 ? 41.580 -0.037 -8.779 1.00 54.66 156 ASN A CA 1
ATOM 1276 C C . ASN A 1 156 ? 41.647 0.413 -10.251 1.00 54.66 156 ASN A C 1
ATOM 1278 O O . ASN A 1 156 ? 42.682 0.202 -10.876 1.00 54.66 156 ASN A O 1
ATOM 1282 N N . ASP A 1 157 ? 40.592 1.043 -10.774 1.00 53.06 157 ASP A N 1
ATOM 1283 C CA . ASP A 1 157 ? 40.575 1.677 -12.091 1.00 53.06 157 ASP A CA 1
ATOM 1284 C C . ASP A 1 157 ? 40.776 3.190 -11.890 1.00 53.06 157 ASP A C 1
ATOM 1286 O O . ASP A 1 157 ? 40.022 3.841 -11.162 1.00 53.06 157 ASP A O 1
ATOM 1290 N N . GLU A 1 158 ? 41.849 3.750 -12.456 1.00 49.03 158 GLU A N 1
ATOM 1291 C CA . GLU A 1 158 ? 42.266 5.145 -12.265 1.00 49.03 158 GLU A CA 1
ATOM 1292 C C . GLU A 1 158 ? 41.084 6.127 -12.401 1.00 49.03 158 GLU A C 1
ATOM 1294 O O . GLU A 1 158 ? 40.447 6.250 -13.445 1.00 49.03 158 GLU A O 1
ATOM 1299 N N . HIS A 1 159 ? 40.772 6.824 -11.306 1.00 48.78 159 HIS A N 1
ATOM 1300 C CA . HIS A 1 159 ? 39.653 7.756 -11.202 1.00 48.78 159 HIS A CA 1
ATOM 1301 C C . HIS A 1 159 ? 39.667 8.820 -12.306 1.00 48.78 159 HIS A C 1
ATOM 1303 O O . HIS A 1 159 ? 40.591 9.637 -12.319 1.00 48.78 159 HIS A O 1
ATOM 1309 N N . LYS A 1 160 ? 38.624 8.817 -13.161 1.00 51.91 160 LYS A N 1
ATOM 1310 C CA . LYS A 1 160 ? 38.013 9.953 -13.910 1.00 51.91 160 LYS A CA 1
ATOM 1311 C C . LYS A 1 160 ? 37.150 9.504 -15.109 1.00 51.91 160 LYS A C 1
ATOM 1313 O O . LYS A 1 160 ? 37.105 10.196 -16.119 1.00 51.91 160 LYS A O 1
ATOM 1318 N N . MET A 1 161 ? 36.483 8.354 -15.052 1.00 52.16 161 MET A N 1
ATOM 1319 C CA . MET A 1 161 ? 35.591 7.947 -16.143 1.00 52.16 161 MET A CA 1
ATOM 1320 C C . MET A 1 161 ? 34.250 7.489 -15.591 1.00 52.16 161 MET A C 1
ATOM 1322 O O . MET A 1 161 ? 34.210 6.684 -14.660 1.00 52.16 161 MET A O 1
ATOM 1326 N N . ASP A 1 162 ? 33.176 8.033 -16.165 1.00 55.84 162 ASP A N 1
ATOM 1327 C CA . ASP A 1 162 ? 31.812 7.567 -15.932 1.00 55.84 162 ASP A CA 1
ATOM 1328 C C . ASP A 1 162 ? 31.735 6.065 -16.228 1.00 55.84 162 ASP A C 1
ATOM 1330 O O . ASP A 1 162 ? 32.322 5.558 -17.194 1.00 55.84 162 ASP A O 1
ATOM 1334 N N . MET A 1 163 ? 31.025 5.326 -15.380 1.00 61.72 163 MET A N 1
ATOM 1335 C CA . MET A 1 163 ? 30.968 3.880 -15.522 1.00 61.72 163 MET A CA 1
ATOM 1336 C C . MET A 1 163 ? 29.990 3.502 -16.641 1.00 61.72 163 MET A C 1
ATOM 1338 O O . MET A 1 163 ? 28.777 3.683 -16.525 1.00 61.72 163 MET A O 1
ATOM 1342 N N . ASN A 1 164 ? 30.507 2.913 -17.726 1.00 54.22 164 ASN A N 1
ATOM 1343 C CA . ASN A 1 164 ? 29.691 2.348 -18.806 1.00 54.22 164 ASN A CA 1
ATOM 1344 C C . ASN A 1 164 ? 28.871 1.157 -18.284 1.00 54.22 164 ASN A C 1
ATOM 1346 O O . ASN A 1 164 ? 29.282 -0.001 -18.363 1.00 54.22 164 ASN A O 1
ATOM 1350 N N . SER A 1 165 ? 27.700 1.441 -17.717 1.00 53.75 165 SER A N 1
ATOM 1351 C CA . SER A 1 165 ? 26.763 0.408 -17.292 1.00 53.75 165 SER A CA 1
ATOM 1352 C C . SER A 1 165 ? 26.216 -0.348 -18.507 1.00 53.75 165 SER A C 1
ATOM 1354 O O . SER A 1 165 ? 25.924 0.248 -19.546 1.00 53.75 165 SER A O 1
ATOM 1356 N N . ALA A 1 166 ? 26.061 -1.668 -18.386 1.00 52.41 166 ALA A N 1
ATOM 1357 C CA . ALA A 1 166 ? 25.433 -2.471 -19.427 1.00 52.41 166 ALA A CA 1
ATOM 1358 C C . ALA A 1 166 ? 24.034 -1.911 -19.753 1.00 52.41 166 ALA A C 1
ATOM 1360 O O . ALA A 1 166 ? 23.186 -1.777 -18.872 1.00 52.41 166 ALA A O 1
ATOM 1361 N N . HIS A 1 167 ? 23.784 -1.610 -21.030 1.00 53.72 167 HIS A N 1
ATOM 1362 C CA . HIS A 1 167 ? 22.549 -0.963 -21.497 1.00 53.72 167 HIS A CA 1
ATOM 1363 C C . HIS A 1 167 ? 21.275 -1.807 -21.326 1.00 53.72 167 HIS A C 1
ATOM 1365 O O . HIS A 1 167 ? 20.177 -1.304 -21.548 1.00 53.72 167 HIS A O 1
ATOM 1371 N N . ASN A 1 168 ? 21.398 -3.072 -20.922 1.00 62.12 168 ASN A N 1
ATOM 1372 C CA . ASN A 1 168 ? 20.273 -3.990 -20.792 1.00 62.12 168 ASN A CA 1
ATOM 1373 C C . ASN A 1 168 ? 19.819 -4.111 -19.329 1.00 62.12 168 ASN A C 1
ATOM 1375 O O . ASN A 1 168 ? 20.020 -5.140 -18.684 1.00 62.12 168 ASN A O 1
ATOM 1379 N N . THR A 1 169 ? 19.247 -3.035 -18.786 1.00 81.44 169 THR A N 1
ATOM 1380 C CA . THR A 1 169 ? 18.556 -3.079 -17.489 1.00 81.44 169 THR A CA 1
ATOM 1381 C C . THR A 1 169 ? 17.066 -2.875 -17.673 1.00 81.44 169 THR A C 1
ATOM 1383 O O . THR A 1 169 ? 16.637 -2.205 -18.608 1.00 81.44 169 THR A O 1
ATOM 1386 N N . PHE A 1 170 ? 16.287 -3.493 -16.786 1.00 91.06 170 PHE A N 1
ATOM 1387 C CA . PHE A 1 170 ? 14.841 -3.350 -16.748 1.00 91.06 170 PHE A CA 1
ATOM 1388 C C . PHE A 1 170 ? 14.426 -2.919 -15.347 1.00 91.06 170 PHE A C 1
ATOM 1390 O O . PHE A 1 170 ? 14.457 -3.718 -14.408 1.00 91.06 170 PHE A O 1
ATOM 1397 N N . ASN A 1 171 ? 14.097 -1.638 -15.206 1.00 94.94 171 ASN A N 1
ATOM 1398 C CA . ASN A 1 171 ? 13.717 -1.050 -13.931 1.00 94.94 171 ASN A CA 1
ATOM 1399 C C . ASN A 1 171 ? 12.219 -0.727 -13.911 1.00 94.94 171 ASN A C 1
ATOM 1401 O O . ASN A 1 171 ? 11.691 -0.047 -14.796 1.00 94.94 171 ASN A O 1
ATOM 1405 N N . ILE A 1 172 ? 11.557 -1.181 -12.852 1.00 97.38 172 ILE A N 1
ATOM 1406 C CA . ILE A 1 172 ? 10.151 -0.950 -12.555 1.00 97.38 172 ILE A CA 1
ATOM 1407 C C . ILE A 1 172 ? 10.036 -0.008 -11.359 1.00 97.38 172 ILE A C 1
ATOM 1409 O O . ILE A 1 172 ? 10.665 -0.227 -10.321 1.00 97.38 172 ILE A O 1
ATOM 1413 N N . LEU A 1 173 ? 9.166 0.991 -11.478 1.00 97.81 173 LEU A N 1
ATOM 1414 C CA . LEU A 1 173 ? 8.613 1.715 -10.335 1.00 97.81 173 LEU A CA 1
ATOM 1415 C C . LEU A 1 173 ? 7.130 1.396 -10.203 1.00 97.81 173 LEU A C 1
ATOM 1417 O O . LEU A 1 173 ? 6.441 1.250 -11.212 1.00 97.81 173 LEU A O 1
ATOM 1421 N N . GLY A 1 174 ? 6.647 1.304 -8.970 1.00 97.69 174 GLY A N 1
ATOM 1422 C CA . GLY A 1 174 ? 5.291 0.877 -8.681 1.00 97.69 174 GLY A CA 1
ATOM 1423 C C . GLY A 1 174 ? 4.580 1.730 -7.643 1.00 97.69 174 GLY A C 1
ATOM 1424 O O . GLY A 1 174 ? 5.199 2.144 -6.664 1.00 97.69 174 GLY A O 1
ATOM 1425 N N . GLU A 1 175 ? 3.280 1.946 -7.835 1.00 97.38 175 GLU A N 1
ATOM 1426 C CA . GLU A 1 175 ? 2.400 2.612 -6.866 1.00 97.38 175 GLU A CA 1
ATOM 1427 C C . GLU A 1 175 ? 1.107 1.810 -6.663 1.00 97.38 175 GLU A C 1
ATOM 1429 O O . GLU A 1 175 ? 0.547 1.244 -7.607 1.00 97.38 175 GLU A O 1
ATOM 1434 N N . ILE A 1 176 ? 0.626 1.775 -5.422 1.00 96.56 176 ILE A N 1
ATOM 1435 C CA . ILE A 1 176 ? -0.632 1.165 -5.001 1.00 96.56 176 ILE A CA 1
ATOM 1436 C C . ILE A 1 176 ? -1.594 2.293 -4.615 1.00 96.56 176 ILE A C 1
ATOM 1438 O O . ILE A 1 176 ? -1.428 2.954 -3.589 1.00 96.56 176 ILE A O 1
ATOM 1442 N N . GLN A 1 177 ? -2.643 2.505 -5.413 1.00 94.00 177 GLN A N 1
ATOM 1443 C CA . GLN A 1 177 ? -3.565 3.617 -5.209 1.00 94.00 177 GLN A CA 1
ATOM 1444 C C . GLN A 1 177 ? -4.981 3.179 -4.824 1.00 94.00 177 GLN A C 1
ATOM 1446 O O . GLN A 1 177 ? -5.796 2.802 -5.667 1.00 94.00 177 GLN A O 1
ATOM 1451 N N . PHE A 1 178 ? -5.322 3.398 -3.549 1.00 93.44 178 PHE A N 1
ATOM 1452 C CA . PHE A 1 178 ? -6.704 3.353 -3.035 1.00 93.44 178 PHE A CA 1
ATOM 1453 C C . PHE A 1 178 ? -7.133 4.651 -2.338 1.00 93.44 178 PHE A C 1
ATOM 1455 O O . PHE A 1 178 ? -7.977 4.655 -1.444 1.00 93.44 178 PHE A O 1
ATOM 1462 N N . GLY A 1 179 ? -6.513 5.764 -2.707 1.00 88.44 179 GLY A N 1
ATOM 1463 C CA . GLY A 1 179 ? -6.873 7.118 -2.315 1.00 88.44 179 GLY A CA 1
ATOM 1464 C C . GLY A 1 179 ? -7.704 7.822 -3.385 1.00 88.44 179 GLY A C 1
ATOM 1465 O O . GLY A 1 179 ? -8.227 7.216 -4.321 1.00 88.44 179 GLY A O 1
ATOM 1466 N N . ASN A 1 180 ? -7.870 9.132 -3.214 1.00 90.06 180 ASN A N 1
ATOM 1467 C CA . ASN A 1 180 ? -8.735 9.927 -4.077 1.00 90.06 180 ASN A CA 1
ATOM 1468 C C . ASN A 1 180 ? -8.083 10.329 -5.408 1.00 90.06 180 ASN A C 1
ATOM 1470 O O . ASN A 1 180 ? -6.890 10.134 -5.624 1.00 90.06 180 ASN A O 1
ATOM 1474 N N . TRP A 1 181 ? -8.872 10.940 -6.297 1.00 88.12 181 TRP A N 1
ATOM 1475 C CA . TRP A 1 181 ? -8.413 11.369 -7.625 1.00 88.12 181 TRP A CA 1
ATOM 1476 C C . TRP A 1 181 ? -7.182 12.290 -7.589 1.00 88.12 181 TRP A C 1
ATOM 1478 O O . TRP A 1 181 ? -6.362 12.244 -8.503 1.00 88.12 181 TRP A O 1
ATOM 1488 N N . ALA A 1 182 ? -7.030 13.113 -6.544 1.00 89.69 182 ALA A N 1
ATOM 1489 C CA . ALA A 1 182 ? -5.896 14.024 -6.415 1.00 89.69 182 ALA A CA 1
ATOM 1490 C C . ALA A 1 182 ? -4.586 13.264 -6.164 1.00 89.69 182 ALA A C 1
ATOM 1492 O O . ALA A 1 182 ? -3.513 13.749 -6.523 1.00 89.69 182 ALA A O 1
ATOM 1493 N N . MET A 1 183 ? -4.664 12.062 -5.584 1.00 91.38 183 MET A N 1
ATOM 1494 C CA . MET A 1 183 ? -3.493 11.211 -5.405 1.00 91.38 183 MET A CA 1
ATOM 1495 C C . MET A 1 183 ? -2.971 10.666 -6.737 1.00 91.38 183 MET A C 1
ATOM 1497 O O . MET A 1 183 ? -1.761 10.618 -6.898 1.00 91.38 183 MET A O 1
ATOM 1501 N N . VAL A 1 184 ? -3.829 10.418 -7.737 1.00 93.31 184 VAL A N 1
ATOM 1502 C CA . VAL A 1 184 ? -3.363 10.017 -9.082 1.00 93.31 184 VAL A CA 1
ATOM 1503 C C . VAL A 1 184 ? -2.427 11.063 -9.677 1.00 93.31 184 VAL A C 1
ATOM 1505 O O . VAL A 1 184 ? -1.313 10.739 -10.073 1.00 93.31 184 VAL A O 1
ATOM 1508 N N . TYR A 1 185 ? -2.826 12.339 -9.673 1.00 92.94 185 TYR A N 1
ATOM 1509 C CA . TYR A 1 185 ? -1.960 13.414 -10.170 1.00 92.94 185 TYR A CA 1
ATOM 1510 C C . TYR A 1 185 ? -0.681 13.550 -9.350 1.00 92.94 185 TYR A C 1
ATOM 1512 O O . TYR A 1 185 ? 0.385 13.790 -9.908 1.00 92.94 185 TYR A O 1
ATOM 1520 N N . LYS A 1 186 ? -0.763 13.374 -8.027 1.00 93.94 186 LYS A N 1
ATOM 1521 C CA . LYS A 1 186 ? 0.423 13.382 -7.168 1.00 93.94 186 LYS A CA 1
ATOM 1522 C C . LYS A 1 186 ? 1.421 12.296 -7.582 1.00 93.94 186 LYS A C 1
ATOM 1524 O O . LYS A 1 186 ? 2.616 12.581 -7.648 1.00 93.94 186 LYS A O 1
ATOM 1529 N N . ASP A 1 187 ? 0.949 11.091 -7.879 1.00 95.25 187 ASP A N 1
ATOM 1530 C CA . ASP A 1 187 ? 1.797 9.971 -8.302 1.00 95.25 187 ASP A CA 1
ATOM 1531 C C . ASP A 1 187 ? 2.383 10.211 -9.693 1.00 95.25 187 ASP A C 1
ATOM 1533 O O . ASP A 1 187 ? 3.571 9.989 -9.920 1.00 95.25 187 ASP A O 1
ATOM 1537 N N . MET A 1 188 ? 1.595 10.789 -10.598 1.00 95.31 188 MET A N 1
ATOM 1538 C CA . MET A 1 188 ? 2.072 11.229 -11.908 1.00 95.31 188 MET A CA 1
ATOM 1539 C C . MET A 1 188 ? 3.164 12.298 -11.785 1.00 95.31 188 MET A C 1
ATOM 1541 O O . MET A 1 188 ? 4.196 12.196 -12.442 1.00 95.31 188 MET A O 1
ATOM 1545 N N . PHE A 1 189 ? 3.006 13.290 -10.903 1.00 95.06 189 PHE A N 1
ATOM 1546 C CA . PHE A 1 189 ? 4.046 14.294 -10.662 1.00 95.06 189 PHE A CA 1
ATOM 1547 C C . PHE A 1 189 ? 5.307 13.695 -10.037 1.00 95.06 189 PHE A C 1
ATOM 1549 O O . PHE A 1 189 ? 6.410 14.129 -10.367 1.00 95.06 189 PHE A O 1
ATOM 1556 N N . ARG A 1 190 ? 5.176 12.685 -9.169 1.00 95.50 190 ARG A N 1
ATOM 1557 C CA . ARG A 1 190 ? 6.325 11.924 -8.653 1.00 95.50 190 ARG A CA 1
ATOM 1558 C C . ARG A 1 190 ? 7.039 11.176 -9.774 1.00 95.50 190 ARG A C 1
ATOM 1560 O O . ARG A 1 190 ? 8.262 11.252 -9.847 1.00 95.50 190 ARG A O 1
ATOM 1567 N N . LEU A 1 191 ? 6.296 10.532 -10.677 1.00 96.44 191 LEU A N 1
ATOM 1568 C CA . LEU A 1 191 ? 6.851 9.873 -11.860 1.00 96.44 191 LEU A CA 1
ATOM 1569 C C . LEU A 1 191 ? 7.603 10.870 -12.755 1.00 96.44 191 LEU A C 1
ATOM 1571 O O . LEU A 1 191 ? 8.761 10.635 -13.089 1.00 96.44 191 LEU A O 1
ATOM 1575 N N . VAL A 1 192 ? 6.996 12.015 -13.076 1.00 95.00 192 VAL A N 1
ATOM 1576 C CA . VAL A 1 192 ? 7.643 13.089 -13.853 1.00 95.00 192 VAL A CA 1
ATOM 1577 C C . VAL A 1 192 ? 8.888 13.619 -13.138 1.00 95.00 192 VAL A C 1
ATOM 1579 O O . VAL A 1 192 ? 9.934 13.791 -13.758 1.00 95.00 192 VAL A O 1
ATOM 1582 N N . SER A 1 193 ? 8.824 13.820 -11.820 1.00 95.00 193 SER A N 1
ATOM 1583 C CA . SER A 1 193 ? 9.984 14.230 -11.025 1.00 95.00 193 SER A CA 1
ATOM 1584 C C . SER A 1 193 ? 11.113 13.200 -11.092 1.00 95.00 193 SER A C 1
ATOM 1586 O O . SER A 1 193 ? 12.269 13.580 -11.259 1.00 95.00 193 SER A O 1
ATOM 1588 N N . ALA A 1 194 ? 10.798 11.906 -11.018 1.00 95.12 194 ALA A N 1
ATOM 1589 C CA . ALA A 1 194 ? 11.783 10.841 -11.154 1.00 95.12 194 ALA A CA 1
ATOM 1590 C C . ALA A 1 194 ? 12.432 10.828 -12.548 1.00 95.12 194 ALA A C 1
ATOM 1592 O O . ALA A 1 194 ? 13.655 10.722 -12.647 1.00 95.12 194 ALA A O 1
ATOM 1593 N N . ILE A 1 195 ? 11.639 11.015 -13.608 1.00 92.88 195 ILE A N 1
ATOM 1594 C CA . ILE A 1 195 ? 12.135 11.149 -14.987 1.00 92.88 195 ILE A CA 1
ATOM 1595 C C . ILE A 1 195 ? 13.095 12.342 -15.094 1.00 92.88 195 ILE A C 1
ATOM 1597 O O . ILE A 1 195 ? 14.202 12.188 -15.603 1.00 92.88 195 ILE A O 1
ATOM 1601 N N . ASN A 1 196 ? 12.721 13.500 -14.541 1.00 91.38 196 ASN A N 1
ATOM 1602 C CA . ASN A 1 196 ? 13.548 14.713 -14.551 1.00 91.38 196 ASN A CA 1
ATOM 1603 C C . ASN A 1 196 ? 14.823 14.587 -13.705 1.00 91.38 196 ASN A C 1
ATOM 1605 O O . ASN A 1 196 ? 15.799 15.290 -13.947 1.00 91.38 196 ASN A O 1
ATOM 1609 N N . LYS A 1 197 ? 14.840 13.681 -12.722 1.00 90.69 197 LYS A N 1
ATOM 1610 C CA . LYS A 1 197 ? 16.047 13.298 -11.977 1.00 90.69 197 LYS A CA 1
ATOM 1611 C C . LYS A 1 197 ? 16.909 12.285 -12.747 1.00 90.69 197 LYS A C 1
ATOM 1613 O O . LYS A 1 197 ? 17.822 11.734 -12.150 1.00 90.69 197 LYS A O 1
ATOM 1618 N N . ASN A 1 198 ? 16.637 12.021 -14.027 1.00 88.69 198 ASN A N 1
ATOM 1619 C CA . ASN A 1 198 ? 17.325 11.038 -14.872 1.00 88.69 198 ASN A CA 1
ATOM 1620 C C . ASN A 1 198 ? 17.176 9.580 -14.403 1.00 88.69 198 ASN A C 1
ATOM 1622 O O . ASN A 1 198 ? 18.042 8.741 -14.666 1.00 88.69 198 ASN A O 1
ATOM 1626 N N . ALA A 1 199 ? 16.077 9.238 -13.719 1.00 91.25 199 ALA A N 1
ATOM 1627 C CA . ALA A 1 199 ? 15.796 7.838 -13.419 1.00 91.25 199 ALA A CA 1
ATOM 1628 C C . ALA A 1 199 ? 15.490 7.067 -14.704 1.00 91.25 199 ALA A C 1
ATOM 1630 O O . ALA A 1 199 ? 14.630 7.443 -15.506 1.00 91.25 199 ALA A O 1
ATOM 1631 N N . GLN A 1 200 ? 16.178 5.942 -14.876 1.00 91.56 200 GLN A N 1
ATOM 1632 C CA . GLN A 1 200 ? 15.875 5.012 -15.954 1.00 91.56 200 GLN A CA 1
ATOM 1633 C C . GLN A 1 200 ? 14.720 4.132 -15.510 1.00 91.56 200 GLN A C 1
ATOM 1635 O O . GLN A 1 200 ? 14.921 3.184 -14.760 1.00 91.56 200 GLN A O 1
ATOM 1640 N N . ILE A 1 201 ? 13.523 4.498 -15.949 1.00 94.56 201 ILE A N 1
ATOM 1641 C CA . ILE A 1 201 ? 12.279 3.792 -15.661 1.00 94.56 201 ILE A CA 1
ATOM 1642 C C . ILE A 1 201 ? 11.832 3.152 -16.969 1.00 94.56 201 ILE A C 1
ATOM 1644 O O . ILE A 1 201 ? 11.524 3.867 -17.925 1.00 94.56 201 ILE A O 1
ATOM 1648 N N . ASP A 1 202 ? 11.833 1.825 -17.015 1.00 95.75 202 ASP A N 1
ATOM 1649 C CA . ASP A 1 202 ? 11.457 1.061 -18.205 1.00 95.75 202 ASP A CA 1
ATOM 1650 C C . ASP A 1 202 ? 9.973 0.709 -18.208 1.00 95.75 202 ASP A C 1
ATOM 1652 O O . ASP A 1 202 ? 9.372 0.602 -19.275 1.00 95.75 202 ASP A O 1
ATOM 1656 N N . LEU A 1 203 ? 9.383 0.561 -17.021 1.00 98.00 203 LEU A N 1
ATOM 1657 C CA . LEU A 1 203 ? 7.957 0.343 -16.837 1.00 98.00 203 LEU A CA 1
ATOM 1658 C C . LEU A 1 203 ? 7.495 0.968 -15.517 1.00 98.00 203 LEU A C 1
ATOM 1660 O O . LEU A 1 203 ? 8.102 0.765 -14.468 1.00 98.00 203 LEU A O 1
ATOM 1664 N N . TYR A 1 204 ? 6.396 1.711 -15.563 1.00 98.50 204 TYR A N 1
ATOM 1665 C CA . TYR A 1 204 ? 5.695 2.170 -14.371 1.00 98.50 204 TYR A CA 1
ATOM 1666 C C . TYR A 1 204 ? 4.433 1.332 -14.155 1.00 98.50 204 TYR A C 1
ATOM 1668 O O . TYR A 1 204 ? 3.604 1.231 -15.058 1.00 98.50 204 TYR A O 1
ATOM 1676 N N . ILE A 1 205 ? 4.286 0.720 -12.980 1.00 98.56 205 ILE A N 1
ATOM 1677 C CA . ILE A 1 205 ? 3.136 -0.119 -12.626 1.00 98.56 205 ILE A CA 1
ATOM 1678 C C . ILE A 1 205 ? 2.230 0.635 -11.656 1.00 98.56 205 ILE A C 1
ATOM 1680 O O . ILE A 1 205 ? 2.669 1.092 -10.605 1.00 98.56 205 ILE A O 1
ATOM 1684 N N . TYR A 1 206 ? 0.947 0.726 -11.989 1.00 98.44 206 TYR A N 1
ATOM 1685 C CA . TYR A 1 206 ? -0.045 1.430 -11.187 1.00 98.44 206 TYR A CA 1
ATOM 1686 C C . TYR A 1 206 ? -1.186 0.496 -10.794 1.00 98.44 206 TYR A C 1
ATOM 1688 O O . TYR A 1 206 ? -1.997 0.117 -11.636 1.00 98.44 206 TYR A O 1
ATOM 1696 N N . ILE A 1 207 ? -1.263 0.109 -9.523 1.00 98.25 207 ILE A N 1
ATOM 1697 C CA . ILE A 1 207 ? -2.313 -0.785 -9.022 1.00 98.25 207 ILE A CA 1
ATOM 1698 C C . ILE A 1 207 ? -3.494 0.069 -8.561 1.00 98.25 207 ILE A C 1
ATOM 1700 O O . ILE A 1 207 ? -3.344 0.918 -7.683 1.00 98.25 207 ILE A O 1
ATOM 1704 N N . ALA A 1 208 ? -4.672 -0.160 -9.139 1.00 96.62 208 ALA A N 1
ATOM 1705 C CA . ALA A 1 208 ? -5.879 0.608 -8.841 1.00 96.62 208 ALA A CA 1
ATOM 1706 C C . ALA A 1 208 ? -7.099 -0.305 -8.685 1.00 96.62 208 ALA A C 1
ATOM 1708 O O . ALA A 1 208 ? -7.167 -1.384 -9.267 1.00 96.62 208 ALA A O 1
ATOM 1709 N N . ALA A 1 209 ? -8.089 0.143 -7.913 1.00 96.12 209 ALA A N 1
ATOM 1710 C CA . ALA A 1 209 ? -9.307 -0.626 -7.678 1.00 96.12 209 ALA A CA 1
ATOM 1711 C C . ALA A 1 209 ? -10.273 -0.571 -8.873 1.00 96.12 209 ALA A C 1
ATOM 1713 O O . ALA A 1 209 ? -10.535 0.498 -9.443 1.00 96.12 209 ALA A O 1
ATOM 1714 N N . THR A 1 210 ? -10.865 -1.715 -9.211 1.00 96.06 210 THR A N 1
ATOM 1715 C CA . THR A 1 210 ? -12.015 -1.777 -10.123 1.00 96.06 210 THR A CA 1
ATOM 1716 C C . THR A 1 210 ? -13.257 -1.159 -9.475 1.00 96.06 210 THR A C 1
ATOM 1718 O O . THR A 1 210 ? -13.289 -0.841 -8.280 1.00 96.06 210 THR A O 1
ATOM 1721 N N . ASP A 1 211 ? -14.325 -0.989 -10.254 1.00 91.69 211 ASP A N 1
ATOM 1722 C CA . ASP A 1 211 ? -15.581 -0.455 -9.727 1.00 91.69 211 ASP A CA 1
ATOM 1723 C C . ASP A 1 211 ? -16.252 -1.384 -8.705 1.00 91.69 211 ASP A C 1
ATOM 1725 O O . ASP A 1 211 ? -16.946 -0.889 -7.816 1.00 91.69 211 ASP A O 1
ATOM 1729 N N . ASN A 1 212 ? -16.014 -2.697 -8.769 1.00 92.50 212 ASN A N 1
ATOM 1730 C CA . ASN A 1 212 ? -16.512 -3.643 -7.772 1.00 92.50 212 ASN A CA 1
ATOM 1731 C C . ASN A 1 212 ? -15.771 -3.492 -6.445 1.00 92.50 212 ASN A C 1
ATOM 1733 O O . ASN A 1 212 ? -16.401 -3.190 -5.430 1.00 92.50 212 ASN A O 1
ATOM 1737 N N . LEU A 1 213 ? -14.441 -3.565 -6.455 1.00 94.94 213 LEU A N 1
ATOM 1738 C CA . LEU A 1 213 ? -13.636 -3.354 -5.254 1.00 94.94 213 LEU A CA 1
ATOM 1739 C C . LEU A 1 213 ? -13.859 -1.960 -4.625 1.00 94.94 213 LEU A C 1
ATOM 1741 O O . LEU A 1 213 ? -13.952 -1.815 -3.400 1.00 94.94 213 LEU A O 1
ATOM 1745 N N . LYS A 1 214 ? -14.051 -0.918 -5.443 1.00 92.38 214 LYS A N 1
ATOM 1746 C CA . LYS A 1 214 ? -14.390 0.435 -4.961 1.00 92.38 214 LYS A CA 1
ATOM 1747 C C . LYS A 1 214 ? -15.658 0.496 -4.121 1.00 92.38 214 LYS A C 1
ATOM 1749 O O . LYS A 1 214 ? -15.739 1.334 -3.218 1.00 92.38 214 LYS A O 1
ATOM 1754 N N . LYS A 1 215 ? -16.645 -0.371 -4.379 1.00 91.69 215 LYS A N 1
ATOM 1755 C CA . LYS A 1 215 ? -17.894 -0.392 -3.604 1.00 91.69 215 LYS A CA 1
ATOM 1756 C C . LYS A 1 215 ? -17.622 -0.637 -2.122 1.00 91.69 215 LYS A C 1
ATOM 1758 O O . LYS A 1 215 ? -18.352 -0.078 -1.300 1.00 91.69 215 LYS A O 1
ATOM 1763 N N . ILE A 1 216 ? -16.562 -1.375 -1.774 1.00 92.38 216 ILE A N 1
ATOM 1764 C CA . ILE A 1 216 ? -16.298 -1.837 -0.405 1.00 92.38 216 ILE A CA 1
ATOM 1765 C C . ILE A 1 216 ? -15.113 -1.161 0.308 1.00 92.38 216 ILE A C 1
ATOM 1767 O O . ILE A 1 216 ? -15.105 -1.172 1.533 1.00 92.38 216 ILE A O 1
ATOM 1771 N N . ILE A 1 217 ? -14.175 -0.485 -0.370 1.00 88.25 217 ILE A N 1
ATOM 1772 C CA . ILE A 1 217 ? -13.014 0.149 0.304 1.00 88.25 217 ILE A CA 1
ATOM 1773 C C . ILE A 1 217 ? -13.364 1.489 0.999 1.00 88.25 217 ILE A C 1
ATOM 1775 O O . ILE A 1 217 ? -13.510 1.571 2.216 1.00 88.25 217 ILE A O 1
ATOM 1779 N N . SER A 1 218 ? -13.516 2.590 0.256 1.00 73.50 218 SER A N 1
ATOM 1780 C CA . SER A 1 218 ? -13.726 3.935 0.829 1.00 73.50 218 SER A CA 1
ATOM 1781 C C . SER A 1 218 ? -14.439 4.860 -0.159 1.00 73.50 218 SER A C 1
ATOM 1783 O O . SER A 1 218 ? -14.437 4.606 -1.360 1.00 73.50 218 SER A O 1
ATOM 1785 N N . ASP A 1 219 ? -15.066 5.933 0.338 1.00 66.00 219 ASP A N 1
ATOM 1786 C CA . ASP A 1 219 ? -15.568 6.988 -0.551 1.00 66.00 219 ASP A CA 1
ATOM 1787 C C . ASP A 1 219 ? -14.419 7.728 -1.215 1.00 66.00 219 ASP A C 1
ATOM 1789 O O . ASP A 1 219 ? -13.380 7.979 -0.600 1.00 66.00 219 ASP A O 1
ATOM 1793 N N . GLY A 1 220 ? -14.644 8.100 -2.472 1.00 77.31 220 GLY A N 1
ATOM 1794 C CA . GLY A 1 220 ? -13.723 8.922 -3.241 1.00 77.31 220 GLY A CA 1
ATOM 1795 C C . GLY A 1 220 ? -12.523 8.175 -3.806 1.00 77.31 220 GLY A C 1
ATOM 1796 O O . GLY A 1 220 ? -11.727 8.827 -4.472 1.00 77.31 220 GLY A O 1
ATOM 1797 N N . VAL A 1 221 ? -12.401 6.856 -3.588 1.00 86.38 221 VAL A N 1
ATOM 1798 C CA . VAL A 1 221 ? -11.345 6.039 -4.204 1.00 86.38 221 VAL A CA 1
ATOM 1799 C C . VAL A 1 221 ? -11.427 6.159 -5.718 1.00 86.38 221 VAL A C 1
ATOM 1801 O O . VAL A 1 221 ? -12.483 5.944 -6.322 1.00 86.38 221 VAL A O 1
ATOM 1804 N N . VAL A 1 222 ? -10.307 6.526 -6.328 1.00 87.62 222 VAL A N 1
ATOM 1805 C CA . VAL A 1 222 ? -10.199 6.605 -7.780 1.00 87.62 222 VAL A CA 1
ATOM 1806 C C . VAL A 1 222 ? -10.233 5.204 -8.386 1.00 87.62 222 VAL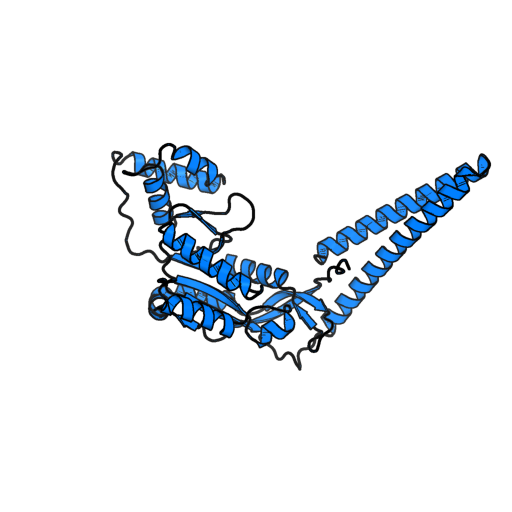 A C 1
ATOM 1808 O O . VAL A 1 222 ? -9.627 4.272 -7.867 1.00 87.62 222 VAL A O 1
ATOM 1811 N N . GLY A 1 223 ? -10.997 5.043 -9.465 1.00 92.00 223 GLY A N 1
ATOM 1812 C CA . GLY A 1 223 ? -11.092 3.765 -10.169 1.00 92.00 223 GLY A CA 1
ATOM 1813 C C . GLY A 1 223 ? -10.123 3.653 -11.322 1.00 92.00 223 GLY A C 1
ATOM 1814 O O . GLY A 1 223 ? -9.640 4.660 -11.836 1.00 92.00 223 GLY A O 1
ATOM 1815 N N . VAL A 1 224 ? -9.931 2.420 -11.771 1.00 95.44 224 VAL A N 1
ATOM 1816 C CA . VAL A 1 224 ? -9.099 2.062 -12.927 1.00 95.44 224 VAL A CA 1
ATOM 1817 C C . VAL A 1 224 ? -9.416 2.910 -14.161 1.00 95.44 224 VAL A C 1
ATOM 1819 O O . VAL A 1 224 ? -8.501 3.472 -14.750 1.00 95.44 224 VAL A O 1
ATOM 1822 N N . ASN A 1 225 ? -10.695 3.092 -14.512 1.00 93.56 225 ASN A N 1
ATOM 1823 C CA . ASN A 1 225 ? -11.089 3.906 -15.672 1.00 93.56 225 ASN A CA 1
ATOM 1824 C C . ASN A 1 225 ? -10.643 5.370 -15.539 1.00 93.56 225 ASN A C 1
ATOM 1826 O O . ASN A 1 225 ? -10.064 5.938 -16.461 1.00 93.56 225 ASN A O 1
ATOM 1830 N N . ALA A 1 226 ? -10.839 5.952 -14.355 1.00 92.88 226 ALA A N 1
ATOM 1831 C CA . ALA A 1 226 ? -10.453 7.327 -14.063 1.00 92.88 226 ALA A CA 1
ATOM 1832 C C . ALA A 1 226 ? -8.924 7.510 -14.010 1.00 92.88 226 ALA A C 1
ATOM 1834 O O . ALA A 1 226 ? -8.426 8.583 -14.358 1.00 92.88 226 ALA A O 1
ATOM 1835 N N . ALA A 1 227 ? -8.180 6.490 -13.568 1.00 95.31 227 ALA A N 1
ATOM 1836 C CA . ALA A 1 227 ? -6.722 6.471 -13.636 1.00 95.31 227 ALA A CA 1
ATOM 1837 C C . ALA A 1 227 ? -6.246 6.364 -15.094 1.00 95.31 227 ALA A C 1
ATOM 1839 O O . ALA A 1 227 ? -5.420 7.170 -15.516 1.00 95.31 227 ALA A O 1
ATOM 1840 N N . ARG A 1 228 ? -6.825 5.444 -15.882 1.00 96.62 228 ARG A N 1
ATOM 1841 C CA . ARG A 1 228 ? -6.535 5.268 -17.314 1.00 96.62 228 ARG A CA 1
ATOM 1842 C C . ARG A 1 228 ? -6.681 6.574 -18.079 1.00 96.62 228 ARG A C 1
ATOM 1844 O O . ARG A 1 228 ? -5.747 6.957 -18.767 1.00 96.62 228 ARG A O 1
ATOM 1851 N N . GLU A 1 229 ? -7.820 7.250 -17.947 1.00 96.12 229 GLU A N 1
ATOM 1852 C CA . GLU A 1 229 ? -8.085 8.514 -18.649 1.00 96.12 229 GLU A CA 1
ATOM 1853 C C . GLU A 1 229 ? -7.015 9.570 -18.352 1.00 96.12 229 GLU A C 1
ATOM 1855 O O . GLU A 1 229 ? -6.497 10.195 -19.270 1.00 96.12 229 GLU A O 1
ATOM 1860 N N . ARG A 1 230 ? -6.616 9.714 -17.082 1.00 95.00 230 ARG A N 1
ATOM 1861 C CA . ARG A 1 230 ? -5.607 10.700 -16.663 1.00 95.00 230 ARG A CA 1
ATOM 1862 C C . ARG A 1 230 ? -4.214 10.367 -17.175 1.00 95.00 230 ARG A C 1
ATOM 1864 O O . ARG A 1 230 ? -3.511 11.260 -17.650 1.00 95.00 230 ARG A O 1
ATOM 1871 N N . PHE A 1 231 ? -3.802 9.102 -17.067 1.00 96.81 231 PHE A N 1
ATOM 1872 C CA . PHE A 1 231 ? -2.518 8.663 -17.611 1.00 96.81 231 PHE A CA 1
ATOM 1873 C C . PHE A 1 231 ? -2.485 8.837 -19.126 1.00 96.81 231 PHE A C 1
ATOM 1875 O O . PHE A 1 231 ? -1.518 9.403 -19.625 1.00 96.81 231 PHE A O 1
ATOM 1882 N N . GLN A 1 232 ? -3.546 8.434 -19.830 1.00 96.69 232 GLN A N 1
ATOM 1883 C CA . GLN A 1 232 ? -3.660 8.603 -21.277 1.00 96.69 232 GLN A CA 1
ATOM 1884 C C . GLN A 1 232 ? -3.549 10.079 -21.672 1.00 96.69 232 GLN A C 1
ATOM 1886 O O . GLN A 1 232 ? -2.686 10.420 -22.467 1.00 96.69 232 GLN A O 1
ATOM 1891 N N . GLU A 1 233 ? -4.313 10.968 -21.030 1.00 95.38 233 GLU A N 1
ATOM 1892 C CA . GLU A 1 233 ? -4.253 12.415 -21.277 1.00 95.38 233 GLU A CA 1
ATOM 1893 C C . GLU A 1 233 ? -2.829 12.977 -21.116 1.00 95.38 233 GLU A C 1
ATOM 1895 O O . GLU A 1 233 ? -2.380 13.807 -21.902 1.00 95.38 233 GLU A O 1
ATOM 1900 N N . ASN A 1 234 ? -2.082 12.532 -20.104 1.00 94.62 234 ASN A N 1
ATOM 1901 C CA . ASN A 1 234 ? -0.725 13.029 -19.858 1.00 94.62 234 ASN A CA 1
ATOM 1902 C C . ASN A 1 234 ? 0.337 12.383 -20.750 1.00 94.62 234 ASN A C 1
ATOM 1904 O O . ASN A 1 234 ? 1.391 12.981 -20.962 1.00 94.62 234 ASN A O 1
ATOM 1908 N N . ILE A 1 235 ? 0.075 11.189 -21.271 1.00 95.50 235 ILE A N 1
ATOM 1909 C CA . ILE A 1 235 ? 0.893 10.563 -22.311 1.00 95.50 235 ILE A CA 1
ATOM 1910 C C . ILE A 1 235 ? 0.676 11.295 -23.639 1.00 95.50 235 ILE A C 1
ATOM 1912 O O . ILE A 1 235 ? 1.652 11.682 -24.281 1.00 95.50 235 ILE A O 1
ATOM 1916 N N . ASP A 1 236 ? -0.581 11.554 -24.003 1.00 94.75 236 ASP A N 1
ATOM 1917 C CA . ASP A 1 236 ? -0.962 12.248 -25.238 1.00 94.75 236 ASP A CA 1
ATOM 1918 C C . ASP A 1 236 ? -0.431 13.687 -25.260 1.00 94.75 236 ASP A C 1
ATOM 1920 O O . ASP A 1 236 ? 0.056 14.162 -26.282 1.00 94.75 236 ASP A O 1
ATOM 1924 N N . ASN A 1 237 ? -0.433 14.357 -24.104 1.00 93.25 237 ASN A N 1
ATOM 1925 C CA . ASN A 1 237 ? 0.171 15.680 -23.926 1.00 93.25 237 ASN A CA 1
ATOM 1926 C C . ASN A 1 237 ? 1.703 15.647 -23.750 1.00 93.25 237 ASN A C 1
ATOM 1928 O O . ASN A 1 237 ? 2.304 16.673 -23.438 1.00 93.25 237 ASN A O 1
ATOM 1932 N N . HIS A 1 238 ? 2.346 14.486 -23.909 1.00 88.62 238 HIS A N 1
ATOM 1933 C CA . HIS A 1 238 ? 3.793 14.279 -23.775 1.00 88.62 238 HIS A CA 1
ATOM 1934 C C . HIS A 1 238 ? 4.402 14.626 -22.401 1.00 88.62 238 HIS A C 1
ATOM 1936 O O . HIS A 1 238 ? 5.623 14.715 -22.268 1.00 88.62 238 HIS A O 1
ATOM 1942 N N . ASN A 1 239 ? 3.585 14.754 -21.351 1.00 89.25 239 ASN A N 1
ATOM 1943 C CA . ASN A 1 239 ? 4.059 14.960 -19.978 1.00 89.25 239 ASN A CA 1
ATOM 1944 C C . ASN A 1 239 ? 4.696 13.689 -19.400 1.00 89.25 239 ASN A C 1
ATOM 1946 O O . ASN A 1 239 ? 5.618 13.764 -18.589 1.00 89.25 239 ASN A O 1
ATOM 1950 N N . ILE A 1 240 ? 4.200 12.514 -19.800 1.00 92.81 240 ILE A N 1
ATOM 1951 C CA . ILE A 1 240 ? 4.728 11.209 -19.391 1.00 92.81 240 ILE A CA 1
ATOM 1952 C C . ILE A 1 240 ? 5.176 10.455 -20.639 1.00 92.81 240 ILE A C 1
ATOM 1954 O O . ILE A 1 240 ? 4.361 10.023 -21.445 1.00 92.81 240 ILE A O 1
ATOM 1958 N N . ASN A 1 241 ? 6.486 10.254 -20.770 1.00 92.69 241 ASN A N 1
ATOM 1959 C CA . ASN A 1 241 ? 7.092 9.554 -21.906 1.00 92.69 241 ASN A CA 1
ATOM 1960 C C . ASN A 1 241 ? 7.530 8.116 -21.583 1.00 92.69 241 ASN A C 1
ATOM 1962 O O . ASN A 1 241 ? 8.251 7.501 -22.368 1.00 92.69 241 ASN A O 1
ATOM 1966 N N . LYS A 1 242 ? 7.124 7.575 -20.429 1.00 95.25 242 LYS A N 1
ATOM 1967 C CA . LYS A 1 242 ? 7.473 6.214 -19.995 1.00 95.25 242 LYS A CA 1
ATOM 1968 C C . LYS A 1 242 ? 6.314 5.241 -20.205 1.00 95.25 242 LYS A C 1
ATOM 1970 O O . LYS A 1 242 ? 5.164 5.679 -20.130 1.00 95.25 242 LYS A O 1
ATOM 1975 N N . PRO A 1 243 ? 6.590 3.950 -20.454 1.00 97.69 243 PRO A N 1
ATOM 1976 C CA . PRO A 1 243 ? 5.555 2.926 -20.490 1.00 97.69 243 PRO A CA 1
ATOM 1977 C C . PRO A 1 243 ? 4.831 2.806 -19.148 1.00 97.69 243 PRO A C 1
ATOM 1979 O O . PRO A 1 243 ? 5.475 2.769 -18.096 1.00 97.69 243 PRO A O 1
ATOM 1982 N N . VAL A 1 244 ? 3.499 2.727 -19.184 1.00 98.50 244 VAL A N 1
ATOM 1983 C CA . VAL A 1 244 ? 2.652 2.616 -17.987 1.00 98.50 244 VAL A CA 1
ATOM 1984 C C . VAL A 1 244 ? 1.759 1.385 -18.102 1.00 98.50 244 VAL A C 1
ATOM 1986 O O . VAL A 1 244 ? 1.037 1.229 -19.084 1.00 98.50 244 VAL A O 1
ATOM 1989 N N . MET A 1 245 ? 1.774 0.527 -17.085 1.00 98.69 245 MET A N 1
ATOM 1990 C CA . MET A 1 245 ? 0.832 -0.577 -16.926 1.00 98.69 245 MET A CA 1
ATOM 1991 C C . MET A 1 245 ? -0.077 -0.298 -15.733 1.00 98.69 245 MET A C 1
ATOM 1993 O O . MET A 1 245 ? 0.388 -0.234 -14.596 1.00 98.69 245 MET A O 1
ATOM 1997 N N . ILE A 1 246 ? -1.378 -0.170 -15.977 1.00 98.56 246 ILE A N 1
ATOM 1998 C CA . ILE A 1 246 ? -2.377 -0.076 -14.910 1.00 98.56 246 ILE A CA 1
ATOM 1999 C C . ILE A 1 246 ? -2.899 -1.481 -14.634 1.00 98.56 246 ILE A C 1
ATOM 2001 O O . ILE A 1 246 ? -3.378 -2.155 -15.543 1.00 98.56 246 ILE A O 1
ATOM 2005 N N . VAL A 1 247 ? -2.816 -1.912 -13.379 1.00 98.62 247 VAL A N 1
ATOM 2006 C CA . VAL A 1 247 ? -3.267 -3.225 -12.917 1.00 98.62 247 VAL A CA 1
ATOM 2007 C C . VAL A 1 247 ? -4.594 -3.058 -12.174 1.00 98.62 247 VAL A C 1
ATOM 2009 O O . VAL A 1 247 ? -4.607 -2.487 -11.077 1.00 98.62 247 VAL A O 1
ATOM 2012 N N . PRO A 1 248 ? -5.717 -3.529 -12.745 1.00 98.25 248 PRO A N 1
ATOM 2013 C CA . PRO A 1 248 ? -7.017 -3.475 -12.092 1.00 98.25 248 PRO A CA 1
ATOM 2014 C C . PRO A 1 248 ? -7.117 -4.573 -11.031 1.00 98.25 248 PRO A C 1
ATOM 2016 O O . PRO A 1 248 ? -7.240 -5.746 -11.372 1.00 98.25 248 PRO A O 1
ATOM 2019 N N . LEU A 1 249 ? -7.079 -4.202 -9.752 1.00 98.31 249 LEU A N 1
ATOM 2020 C CA . LEU A 1 249 ? -7.309 -5.120 -8.637 1.00 98.31 249 LEU A CA 1
ATOM 2021 C C . LEU A 1 249 ? -8.806 -5.217 -8.330 1.00 98.31 249 LEU A C 1
ATOM 2023 O O . LEU A 1 249 ? -9.482 -4.190 -8.203 1.00 98.31 249 LEU A O 1
ATOM 2027 N N . ASP A 1 250 ? -9.296 -6.441 -8.158 1.00 97.44 250 ASP A N 1
ATOM 2028 C CA . ASP A 1 250 ? -10.687 -6.737 -7.831 1.00 97.44 250 ASP A CA 1
ATOM 2029 C C . ASP A 1 250 ? -10.815 -7.769 -6.705 1.00 97.44 250 ASP A C 1
ATOM 2031 O O . ASP A 1 250 ? -9.864 -8.460 -6.343 1.00 97.44 250 ASP A O 1
ATOM 2035 N N . ILE A 1 251 ? -12.022 -7.879 -6.168 1.00 97.12 251 ILE A N 1
ATOM 2036 C CA . ILE A 1 251 ? -12.446 -9.028 -5.370 1.00 97.12 251 ILE A CA 1
ATOM 2037 C C . ILE A 1 251 ? -12.772 -10.218 -6.271 1.00 97.12 251 ILE A C 1
ATOM 2039 O O . ILE A 1 251 ? -13.258 -10.049 -7.387 1.00 97.12 251 ILE A O 1
ATOM 2043 N N . ASP A 1 252 ? -12.545 -11.421 -5.756 1.00 97.44 252 ASP A N 1
ATOM 2044 C CA . ASP A 1 252 ? -12.861 -12.679 -6.440 1.00 97.44 252 ASP A CA 1
ATOM 2045 C C . ASP A 1 252 ? -14.092 -13.354 -5.816 1.00 97.44 252 ASP A C 1
ATOM 2047 O O . ASP A 1 252 ? -14.059 -14.499 -5.369 1.00 97.44 252 ASP A O 1
ATOM 2051 N N . PHE A 1 253 ? -15.171 -12.580 -5.683 1.00 95.50 253 PHE A N 1
ATOM 2052 C CA . PHE A 1 253 ? -16.469 -13.043 -5.197 1.00 95.50 253 PHE A CA 1
ATOM 2053 C C . PHE A 1 253 ? -17.587 -12.061 -5.561 1.00 95.50 253 PHE A C 1
ATOM 2055 O O . PHE A 1 253 ? -17.344 -10.883 -5.833 1.00 95.50 253 PHE A O 1
ATOM 2062 N N . ASP A 1 254 ? -18.831 -12.538 -5.524 1.00 94.12 254 ASP A N 1
ATOM 2063 C CA . ASP A 1 254 ? -20.010 -11.696 -5.713 1.00 94.12 254 ASP A CA 1
ATOM 2064 C C . ASP A 1 254 ? -20.403 -11.004 -4.396 1.00 94.12 254 ASP A C 1
ATOM 2066 O O . ASP A 1 254 ? -20.713 -11.651 -3.394 1.00 94.12 254 ASP A O 1
ATOM 2070 N N . LEU A 1 255 ? -20.394 -9.669 -4.406 1.00 91.62 255 LEU A N 1
ATOM 2071 C CA . LEU A 1 255 ? -20.756 -8.828 -3.261 1.00 91.62 255 LEU A CA 1
ATOM 2072 C C . LEU A 1 255 ? -22.179 -9.049 -2.764 1.00 91.62 255 LEU A C 1
ATOM 2074 O O . LEU A 1 255 ? -22.441 -8.816 -1.584 1.00 91.62 255 LEU A O 1
ATOM 2078 N N . ASP A 1 256 ? -23.093 -9.407 -3.661 1.00 90.06 256 ASP A N 1
ATOM 2079 C CA . ASP A 1 256 ? -24.509 -9.510 -3.338 1.00 90.06 256 ASP A CA 1
ATOM 2080 C C . ASP A 1 256 ? -24.835 -10.870 -2.687 1.00 90.06 256 ASP A C 1
ATOM 2082 O O . ASP A 1 256 ? -25.869 -10.997 -2.032 1.00 90.06 256 ASP A O 1
ATOM 2086 N N . THR A 1 257 ? -23.946 -11.868 -2.809 1.00 92.75 257 THR A N 1
ATOM 2087 C CA . THR A 1 257 ? -24.153 -13.225 -2.265 1.00 92.75 257 THR A CA 1
ATOM 2088 C C . THR A 1 257 ? -23.092 -13.692 -1.268 1.00 92.75 257 THR A C 1
ATOM 2090 O O . THR A 1 257 ? -23.261 -14.757 -0.677 1.00 92.75 257 THR A O 1
ATOM 2093 N N . TYR A 1 258 ? -21.987 -12.964 -1.092 1.00 94.38 258 TYR A N 1
ATOM 2094 C CA . TYR A 1 258 ? -20.924 -13.368 -0.170 1.00 94.38 258 TYR A CA 1
ATOM 2095 C C . TYR A 1 258 ? -21.373 -13.306 1.293 1.00 94.38 258 TYR A C 1
ATOM 2097 O O . TYR A 1 258 ? -21.970 -12.322 1.737 1.00 94.38 258 TYR A O 1
ATOM 2105 N N . ASP A 1 259 ? -21.050 -14.349 2.056 1.00 94.00 259 ASP A N 1
ATOM 2106 C CA . ASP A 1 259 ? -21.430 -14.460 3.461 1.00 94.00 259 ASP A CA 1
ATOM 2107 C C . ASP A 1 259 ? -20.434 -13.725 4.372 1.00 94.00 259 ASP A C 1
ATOM 2109 O O . ASP A 1 259 ? -19.294 -14.146 4.563 1.00 94.00 259 ASP A O 1
ATOM 2113 N N . PHE A 1 260 ? -20.886 -12.620 4.966 1.00 94.62 260 PHE A N 1
ATOM 2114 C CA . PHE A 1 260 ? -20.142 -11.861 5.975 1.00 94.62 260 PHE A CA 1
ATOM 2115 C C . PHE A 1 260 ? -20.592 -12.172 7.415 1.00 94.62 260 PHE A C 1
ATOM 2117 O O . PHE A 1 260 ? -20.161 -11.495 8.348 1.00 94.62 260 PHE A O 1
ATOM 2124 N N . SER A 1 261 ? -21.455 -13.168 7.634 1.00 93.25 261 SER A N 1
ATOM 2125 C CA . SER A 1 261 ? -22.101 -13.400 8.932 1.00 93.25 261 SER A CA 1
ATOM 2126 C C . SER A 1 261 ? -21.118 -13.735 10.059 1.00 93.25 261 SER A C 1
ATOM 2128 O O . SER A 1 261 ? -21.315 -13.302 11.197 1.00 93.25 261 SER A O 1
ATOM 2130 N N . GLU A 1 262 ? -20.046 -14.475 9.768 1.00 92.94 262 GLU A N 1
ATOM 2131 C CA . GLU A 1 262 ? -19.018 -14.817 10.756 1.00 92.94 262 GLU A CA 1
ATOM 2132 C C . GLU A 1 262 ? -18.223 -13.579 11.188 1.00 92.94 262 GLU A C 1
ATOM 2134 O O . GLU A 1 262 ? -18.160 -13.262 12.380 1.00 92.94 262 GLU A O 1
ATOM 2139 N N . VAL A 1 263 ? -17.686 -12.827 10.220 1.00 93.25 263 VAL A N 1
ATOM 2140 C CA . VAL A 1 263 ? -16.926 -11.601 10.504 1.00 93.25 263 VAL A CA 1
ATOM 2141 C C . VAL A 1 263 ? -17.794 -10.553 11.197 1.00 93.25 263 VAL A C 1
ATOM 2143 O O . VAL A 1 263 ? -17.320 -9.796 12.041 1.00 93.25 263 VAL A O 1
ATOM 2146 N N . GLU A 1 264 ? -19.083 -10.508 10.864 1.00 92.75 264 GLU A N 1
ATOM 2147 C CA . GLU A 1 264 ? -20.028 -9.566 11.439 1.00 92.75 264 GLU A CA 1
ATOM 2148 C C . GLU A 1 264 ? -20.253 -9.828 12.929 1.00 92.75 264 GLU A C 1
ATOM 2150 O O . GLU A 1 264 ? -20.211 -8.887 13.723 1.00 92.75 264 GLU A O 1
ATOM 2155 N N . LYS A 1 265 ? -20.410 -11.098 13.321 1.00 93.62 265 LYS A N 1
ATOM 2156 C CA . LYS A 1 265 ? -20.518 -11.489 14.733 1.00 93.62 265 LYS A CA 1
ATOM 2157 C C . LYS A 1 265 ? -19.266 -11.097 15.514 1.00 93.62 265 LYS A C 1
ATOM 2159 O O . LYS A 1 265 ? -19.388 -10.470 16.564 1.00 93.62 265 LYS A O 1
ATOM 2164 N N . GLY A 1 266 ? -18.083 -11.409 14.979 1.00 93.00 266 GLY A N 1
ATOM 2165 C CA . GLY A 1 266 ? -16.811 -11.054 15.612 1.00 93.00 266 GLY A CA 1
ATOM 2166 C C . GLY A 1 266 ? -16.619 -9.539 15.737 1.00 93.00 266 GLY A C 1
ATOM 2167 O O . GLY A 1 266 ? -16.241 -9.033 16.794 1.00 93.00 266 GLY A O 1
ATOM 2168 N N . TYR A 1 267 ? -16.961 -8.787 14.691 1.00 92.81 267 TYR A N 1
ATOM 2169 C CA . TYR A 1 267 ? -16.933 -7.325 14.718 1.00 92.81 267 TYR A CA 1
ATOM 2170 C C . TYR A 1 267 ? -17.877 -6.747 15.783 1.00 92.81 267 TYR A C 1
ATOM 2172 O O . TYR A 1 267 ? -17.513 -5.788 16.470 1.00 92.81 267 TYR A O 1
ATOM 2180 N N . ASP A 1 268 ? -19.085 -7.296 15.921 1.00 92.19 268 ASP A N 1
ATOM 2181 C CA . ASP A 1 268 ? -20.088 -6.819 16.877 1.00 92.19 268 ASP A CA 1
ATOM 2182 C C . ASP A 1 268 ? -19.706 -7.115 18.327 1.00 92.19 268 ASP A C 1
ATOM 2184 O O . ASP A 1 268 ? -19.903 -6.263 19.198 1.00 92.19 268 ASP A O 1
ATOM 2188 N N . GLU A 1 269 ? -19.099 -8.272 18.583 1.00 93.19 269 GLU A N 1
ATOM 2189 C CA . GLU A 1 269 ? -18.568 -8.633 19.896 1.00 93.19 269 GLU A CA 1
ATOM 2190 C C . GLU A 1 269 ? -17.484 -7.651 20.353 1.00 93.19 269 GLU A C 1
ATOM 2192 O O . GLU A 1 269 ? -17.629 -7.020 21.404 1.00 93.19 269 GLU A O 1
ATOM 2197 N N . ILE A 1 270 ? -16.470 -7.421 19.514 1.00 92.69 270 ILE A N 1
ATOM 2198 C CA . ILE A 1 270 ? -15.387 -6.472 19.808 1.00 92.69 270 ILE A CA 1
ATOM 2199 C C . ILE A 1 270 ? -15.913 -5.036 19.904 1.00 92.69 270 ILE A C 1
ATOM 2201 O O . ILE A 1 270 ? -15.496 -4.258 20.764 1.00 92.69 270 ILE A O 1
ATOM 2205 N N . SER A 1 271 ? -16.873 -4.665 19.051 1.00 90.88 271 SER A N 1
ATOM 2206 C CA . SER A 1 271 ? -17.528 -3.356 19.131 1.00 90.88 271 SER A CA 1
ATOM 2207 C C . SER A 1 271 ? -18.201 -3.135 20.481 1.00 90.88 271 SER A C 1
ATOM 2209 O O . SER A 1 271 ? -18.120 -2.031 21.026 1.00 90.88 271 SER A O 1
ATOM 2211 N N . ARG A 1 272 ? -18.876 -4.158 21.013 1.00 92.56 272 ARG A N 1
ATOM 2212 C CA . ARG A 1 272 ? -19.541 -4.105 22.316 1.00 92.56 272 ARG A CA 1
ATOM 2213 C C . ARG A 1 272 ? -18.523 -4.009 23.448 1.00 92.56 272 ARG A C 1
ATOM 2215 O O . ARG A 1 272 ? -18.663 -3.126 24.289 1.00 92.56 272 ARG A O 1
ATOM 2222 N N . GLU A 1 273 ? -17.485 -4.837 23.431 1.00 93.94 273 GLU A N 1
ATOM 2223 C CA . GLU A 1 273 ? -16.422 -4.838 24.445 1.00 93.94 273 GLU A CA 1
ATOM 2224 C C . GLU A 1 273 ? -15.742 -3.464 24.564 1.00 93.94 273 GLU A C 1
ATOM 2226 O O . GLU A 1 273 ? -15.650 -2.883 25.649 1.00 93.94 273 GLU A O 1
ATOM 2231 N N . ILE A 1 274 ? -15.380 -2.864 23.427 1.00 92.44 274 ILE A N 1
ATOM 2232 C CA . ILE A 1 274 ? -14.808 -1.513 23.379 1.00 92.44 274 ILE A CA 1
ATOM 2233 C C . ILE A 1 274 ? -15.777 -0.479 23.958 1.00 92.44 274 ILE A C 1
ATOM 2235 O O . ILE A 1 274 ? -15.369 0.395 24.726 1.00 92.44 274 ILE A O 1
ATOM 2239 N N . GLN A 1 275 ? -17.064 -0.557 23.608 1.00 92.06 275 GLN A N 1
ATOM 2240 C CA . GLN A 1 275 ? -18.070 0.365 24.134 1.00 92.06 275 GLN A CA 1
ATOM 2241 C C . GLN A 1 275 ? -18.248 0.222 25.647 1.00 92.06 275 GLN A C 1
ATOM 2243 O O . GLN A 1 275 ? -18.374 1.236 26.336 1.00 92.06 275 GLN A O 1
ATOM 2248 N N . GLU A 1 276 ? -18.240 -1.000 26.176 1.00 94.88 276 GLU A N 1
ATOM 2249 C CA . GLU A 1 276 ? -18.337 -1.263 27.611 1.00 94.88 276 GLU A CA 1
ATOM 2250 C C . GLU A 1 276 ? -17.133 -0.694 28.369 1.00 94.88 276 GLU A C 1
ATOM 2252 O O . GLU A 1 276 ? -17.313 -0.002 29.376 1.00 94.88 276 GLU A O 1
ATOM 2257 N N . LEU A 1 277 ? -15.912 -0.894 27.862 1.00 94.94 277 LEU A N 1
ATOM 2258 C CA . LEU A 1 277 ? -14.698 -0.308 28.440 1.00 94.94 277 LEU A CA 1
ATOM 2259 C C . LEU A 1 277 ? -14.742 1.225 28.417 1.00 94.94 277 LEU A C 1
ATOM 2261 O O . LEU A 1 277 ? -14.494 1.873 29.438 1.00 94.94 277 LEU A O 1
ATOM 2265 N N . GLU A 1 278 ? -15.131 1.829 27.290 1.00 94.06 278 GLU A N 1
ATOM 2266 C CA . GLU A 1 278 ? -15.279 3.285 27.173 1.00 94.06 278 GLU A CA 1
ATOM 2267 C C . GLU A 1 278 ? -16.326 3.840 28.154 1.00 94.06 278 GLU A C 1
ATOM 2269 O O . GLU A 1 278 ? -16.110 4.888 28.779 1.00 94.06 278 GLU A O 1
ATOM 2274 N N . GLN A 1 279 ? -17.441 3.129 28.346 1.00 95.19 279 GLN A N 1
ATOM 2275 C CA . GLN A 1 279 ? -18.472 3.491 29.318 1.00 95.19 279 GLN A CA 1
ATOM 2276 C C . GLN A 1 279 ? -17.965 3.379 30.759 1.00 95.19 279 GLN A C 1
ATOM 2278 O O . GLN A 1 279 ? -18.132 4.339 31.517 1.00 95.19 279 GLN A O 1
ATOM 2283 N N . LYS A 1 280 ? -17.292 2.279 31.129 1.00 95.75 280 LYS A N 1
ATOM 2284 C CA . LYS A 1 280 ? -16.688 2.092 32.463 1.00 95.75 280 LYS A CA 1
ATOM 2285 C C . LYS A 1 280 ? -15.672 3.193 32.771 1.00 95.75 280 LYS A C 1
ATOM 2287 O O . LYS A 1 280 ? -15.741 3.828 33.824 1.00 95.75 280 LYS A O 1
ATOM 2292 N N . ILE A 1 281 ? -14.776 3.505 31.830 1.00 95.44 281 ILE A N 1
ATOM 2293 C CA . ILE A 1 281 ? -13.774 4.578 31.972 1.00 95.44 281 ILE A CA 1
ATOM 2294 C C . ILE A 1 281 ? -14.451 5.941 32.164 1.00 95.44 281 ILE A C 1
ATOM 2296 O O . ILE A 1 281 ? -14.048 6.730 33.029 1.00 95.44 281 ILE A O 1
ATOM 2300 N N . SER A 1 282 ? -15.482 6.231 31.367 1.00 96.06 282 SER A N 1
ATOM 2301 C CA . SER A 1 282 ? -16.253 7.476 31.447 1.00 96.06 282 SER A CA 1
ATOM 2302 C C . SER A 1 282 ? -16.997 7.603 32.779 1.00 96.06 282 SER A C 1
ATOM 2304 O O . SER A 1 282 ? -16.943 8.658 33.422 1.00 96.06 282 SER A O 1
ATOM 2306 N N . TRP A 1 283 ? -17.638 6.525 33.234 1.00 96.69 283 TRP A N 1
ATOM 2307 C CA . TRP A 1 283 ? -18.339 6.469 34.514 1.00 96.69 283 TRP A CA 1
ATOM 2308 C C . TRP A 1 283 ? -17.372 6.656 35.690 1.00 96.69 283 TRP A C 1
ATOM 2310 O O . TRP A 1 283 ? -17.589 7.556 36.505 1.00 96.69 283 TRP A O 1
ATOM 2320 N N . ASN A 1 284 ? -16.245 5.933 35.710 1.00 95.06 284 ASN A N 1
ATOM 2321 C CA . ASN A 1 284 ? -15.203 6.089 36.731 1.00 95.06 284 ASN A CA 1
ATOM 2322 C C . ASN A 1 284 ? -14.668 7.524 36.771 1.00 95.06 284 ASN A C 1
ATOM 2324 O O . ASN A 1 284 ? -14.523 8.107 37.846 1.00 95.06 284 ASN A O 1
ATOM 2328 N N . LYS A 1 285 ? -14.445 8.153 35.608 1.00 95.69 285 LYS A N 1
ATOM 2329 C CA . LYS A 1 285 ? -14.020 9.560 35.532 1.00 95.69 285 LYS A CA 1
ATOM 2330 C C . LYS A 1 285 ? -15.040 10.501 36.185 1.00 95.69 285 LYS A C 1
ATOM 2332 O O . LYS A 1 285 ? -14.638 11.355 36.973 1.00 95.69 285 LYS A O 1
ATOM 2337 N N . LYS A 1 286 ? -16.337 10.336 35.899 1.00 96.62 286 LYS A N 1
ATOM 2338 C CA . LYS A 1 286 ? -17.411 11.147 36.504 1.00 96.62 286 LYS A CA 1
ATOM 2339 C C . LYS A 1 286 ? -17.514 10.918 38.014 1.00 96.62 286 LYS A C 1
ATOM 2341 O O . LYS A 1 286 ? -17.581 11.887 38.769 1.00 96.62 286 LYS A O 1
ATOM 2346 N N . LYS A 1 287 ? -17.478 9.659 38.464 1.00 96.19 287 LYS A N 1
ATOM 2347 C CA . LYS A 1 287 ? -17.577 9.303 39.887 1.00 96.19 287 LYS A CA 1
ATOM 2348 C C . LYS A 1 287 ? -16.401 9.853 40.695 1.00 96.19 287 LYS A C 1
ATOM 2350 O O . LYS A 1 287 ? -16.617 10.452 41.745 1.00 96.19 287 LYS A O 1
ATOM 2355 N N . ILE A 1 288 ? -15.177 9.750 40.169 1.00 95.88 288 ILE A N 1
ATOM 2356 C CA . ILE A 1 288 ? -13.981 10.352 40.776 1.00 95.88 288 ILE A CA 1
ATOM 2357 C C . ILE A 1 288 ? -14.155 11.867 40.946 1.00 95.88 288 ILE A C 1
ATOM 2359 O O . ILE A 1 288 ? -13.801 12.397 41.997 1.00 95.88 288 ILE A O 1
ATOM 2363 N N . THR A 1 289 ? -14.698 12.581 39.954 1.00 95.81 289 THR A N 1
ATOM 2364 C CA . THR A 1 289 ? -14.955 14.028 40.076 1.00 95.81 289 THR A CA 1
ATOM 2365 C C . THR A 1 289 ? -15.914 14.333 41.228 1.00 95.81 289 THR A C 1
ATOM 2367 O O . THR A 1 289 ? -15.567 15.116 42.109 1.00 95.81 289 THR A O 1
ATOM 2370 N N . VAL A 1 290 ? -17.060 13.647 41.288 1.00 95.81 290 VAL A N 1
ATOM 2371 C CA . VAL A 1 290 ? -18.058 13.841 42.357 1.00 95.81 290 VAL A CA 1
ATOM 2372 C C . VAL A 1 290 ? -17.473 13.544 43.741 1.00 95.81 290 VAL A C 1
ATOM 2374 O O . VAL A 1 290 ? -17.697 14.298 44.688 1.00 95.81 290 VAL A O 1
ATOM 2377 N N . LEU A 1 291 ? -16.708 12.458 43.877 1.00 94.56 291 LEU A N 1
ATOM 2378 C CA . LEU A 1 291 ? -16.071 12.092 45.143 1.00 94.56 291 LEU A CA 1
ATOM 2379 C C . LEU A 1 291 ? -15.005 13.107 45.569 1.00 94.56 291 LEU A C 1
ATOM 2381 O O . LEU A 1 291 ? -14.917 13.428 46.752 1.00 94.56 291 LEU A O 1
ATOM 2385 N N . ASN A 1 292 ? -14.230 13.660 44.629 1.00 93.44 292 ASN A N 1
ATOM 2386 C CA . ASN A 1 292 ? -13.270 14.720 44.944 1.00 93.44 292 ASN A CA 1
ATOM 2387 C C . ASN A 1 292 ? -13.958 15.976 45.490 1.00 93.44 292 ASN A C 1
ATOM 2389 O O . ASN A 1 292 ? -13.434 16.583 46.421 1.00 93.44 292 ASN A O 1
ATOM 2393 N N . ASP A 1 293 ? -15.123 16.351 44.958 1.00 93.56 293 ASP A N 1
ATOM 2394 C CA . ASP A 1 293 ? -15.873 17.502 45.467 1.00 93.56 293 ASP A CA 1
ATOM 2395 C C . ASP A 1 293 ? -16.488 17.226 46.842 1.00 93.56 293 ASP A C 1
ATOM 2397 O O . ASP A 1 293 ? -16.361 18.054 47.742 1.00 93.56 293 ASP A O 1
ATOM 2401 N N . LYS A 1 294 ? -17.053 16.030 47.060 1.00 93.06 294 LYS A N 1
ATOM 2402 C CA . LYS A 1 294 ? -17.543 15.612 48.387 1.00 93.06 294 LYS A CA 1
ATOM 2403 C C . LYS A 1 294 ? -16.430 15.595 49.434 1.00 93.06 294 LYS A C 1
ATOM 2405 O O . LYS A 1 294 ? -16.645 16.020 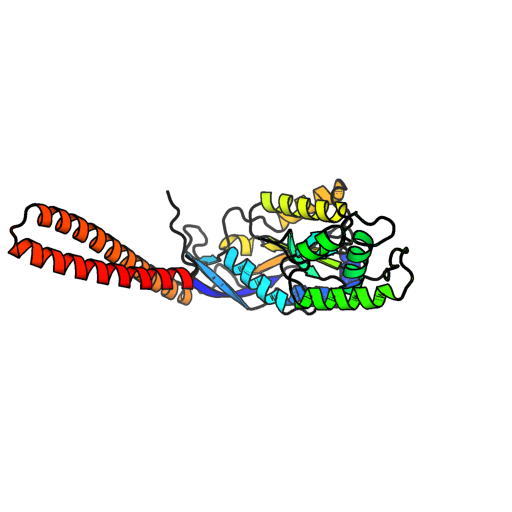50.564 1.00 93.06 294 LYS A O 1
ATOM 2410 N N . LYS A 1 295 ? -15.232 15.144 49.054 1.00 93.12 295 LYS A N 1
ATOM 2411 C CA . LYS A 1 295 ? -14.063 15.084 49.936 1.00 93.12 295 LYS A CA 1
ATOM 2412 C C . LYS A 1 295 ? -13.646 16.459 50.466 1.00 93.12 295 LYS A C 1
ATOM 2414 O O . LYS A 1 295 ? -13.198 16.531 51.603 1.00 93.12 295 LYS A O 1
ATOM 2419 N N . LYS A 1 296 ? -13.786 17.535 49.676 1.00 91.12 296 LYS A N 1
ATOM 2420 C CA . LYS A 1 296 ? -13.413 18.904 50.096 1.00 91.12 296 LYS A CA 1
ATOM 2421 C C . LYS A 1 296 ? -14.191 19.378 51.328 1.00 91.12 296 LYS A C 1
ATOM 2423 O O . LYS A 1 296 ? -13.650 20.144 52.112 1.00 91.12 296 LYS A O 1
ATOM 2428 N N . ASN A 1 297 ? -15.422 18.895 51.493 1.00 89.44 297 ASN A N 1
ATOM 2429 C CA . ASN A 1 297 ? -16.346 19.318 52.547 1.00 89.44 297 ASN A CA 1
ATOM 2430 C C . ASN A 1 297 ? -16.573 18.226 53.612 1.00 89.44 297 ASN A C 1
ATOM 2432 O O . ASN A 1 297 ? -17.503 18.330 54.410 1.00 89.44 297 ASN A O 1
ATOM 2436 N N . ALA A 1 298 ? -15.781 17.150 53.594 1.00 87.44 298 ALA A N 1
ATOM 2437 C CA . ALA A 1 298 ? -15.939 16.010 54.492 1.00 87.44 298 ALA A CA 1
ATOM 2438 C C . ALA A 1 298 ? -15.092 16.163 55.765 1.00 87.44 298 ALA A C 1
ATOM 2440 O O . ALA A 1 298 ? -13.985 16.699 55.727 1.00 87.44 298 ALA A O 1
ATOM 2441 N N . ASP A 1 299 ? -15.593 15.631 56.882 1.00 92.88 299 ASP A N 1
ATOM 2442 C CA . ASP A 1 299 ? -14.795 15.452 58.097 1.00 92.88 299 ASP A CA 1
ATOM 2443 C C . ASP A 1 299 ? -13.611 14.485 57.866 1.00 92.88 299 ASP A C 1
ATOM 2445 O O . ASP A 1 299 ? -13.564 13.743 56.880 1.00 92.88 299 ASP A O 1
ATOM 2449 N N . SER A 1 300 ? -12.633 14.508 58.779 1.00 88.00 300 SER A N 1
ATOM 2450 C CA . SER A 1 300 ? -11.381 13.733 58.696 1.00 88.00 300 SER A CA 1
ATOM 2451 C C . SER A 1 300 ? -11.600 12.255 58.353 1.00 88.00 300 SER A C 1
ATOM 2453 O O . SER A 1 300 ? -10.886 11.693 57.518 1.00 88.00 300 SER A O 1
ATOM 2455 N N . GLU A 1 301 ? -12.586 11.622 58.988 1.00 90.38 301 GLU A N 1
ATOM 2456 C CA . GLU A 1 301 ? -12.797 10.182 58.874 1.00 90.38 301 GLU A CA 1
ATOM 2457 C C . GLU A 1 301 ? -13.486 9.823 57.551 1.00 90.38 301 GLU A C 1
ATOM 2459 O O . GLU A 1 301 ? -13.014 8.951 56.816 1.00 90.38 301 GLU A O 1
ATOM 2464 N N . LYS A 1 302 ? -14.515 10.580 57.146 1.00 90.88 302 LYS A N 1
ATOM 2465 C CA . LYS A 1 302 ? -15.149 10.416 55.827 1.00 90.88 302 LYS A CA 1
ATOM 2466 C C . LYS A 1 302 ? -14.192 10.738 54.684 1.00 90.88 302 LYS A C 1
ATOM 2468 O O . LYS A 1 302 ? -14.218 10.067 53.652 1.00 90.88 302 LYS A O 1
ATOM 2473 N N . ALA A 1 303 ? -13.316 11.728 54.851 1.00 90.19 303 ALA A N 1
ATOM 2474 C CA . ALA A 1 303 ? -12.325 12.087 53.841 1.00 90.19 303 ALA A CA 1
ATOM 2475 C C . ALA A 1 303 ? -11.307 10.960 53.581 1.00 90.19 303 ALA A C 1
ATOM 2477 O O . ALA A 1 303 ? -10.854 10.815 52.440 1.00 90.19 303 ALA A O 1
ATOM 2478 N N . LYS A 1 304 ? -10.961 10.151 54.598 1.00 93.06 304 LYS A N 1
ATOM 2479 C CA . LYS A 1 304 ? -10.120 8.951 54.433 1.00 93.06 304 LYS A CA 1
ATOM 2480 C C . LYS A 1 304 ? -10.832 7.869 53.623 1.00 93.06 304 LYS A C 1
ATOM 2482 O O . LYS A 1 304 ? -10.250 7.386 52.657 1.00 93.06 304 LYS A O 1
ATOM 2487 N N . ILE A 1 305 ? -12.086 7.559 53.956 1.00 93.75 305 ILE A N 1
ATOM 2488 C CA . ILE A 1 305 ? -12.892 6.556 53.237 1.00 93.75 305 ILE A CA 1
ATOM 2489 C C . ILE A 1 305 ? -13.034 6.944 51.759 1.00 93.75 305 ILE A C 1
ATOM 2491 O O . ILE A 1 305 ? -12.724 6.154 50.870 1.00 93.75 305 ILE A O 1
ATOM 2495 N N . ILE A 1 306 ? -13.400 8.202 51.485 1.00 93.38 306 ILE A N 1
ATOM 2496 C CA . ILE A 1 306 ? -13.528 8.713 50.112 1.00 93.38 306 ILE A CA 1
ATOM 2497 C C . ILE A 1 306 ? -12.186 8.647 49.362 1.00 93.38 306 ILE A C 1
ATOM 2499 O O . ILE A 1 306 ? -12.154 8.408 48.155 1.00 93.38 306 ILE A O 1
ATOM 2503 N N . LYS A 1 307 ? -11.056 8.872 50.048 1.00 94.06 307 LYS A N 1
ATOM 2504 C CA . LYS A 1 307 ? -9.725 8.795 49.429 1.00 94.06 307 LYS A CA 1
ATOM 2505 C C . LYS A 1 307 ? -9.394 7.372 48.970 1.00 94.06 307 LYS A C 1
ATOM 2507 O O . LYS A 1 307 ? -8.809 7.248 47.894 1.00 94.06 307 LYS A O 1
ATOM 2512 N N . GLU A 1 308 ? -9.761 6.353 49.744 1.00 95.06 308 GLU A N 1
ATOM 2513 C CA . GLU A 1 308 ? -9.545 4.955 49.353 1.00 95.06 308 GLU A CA 1
ATOM 2514 C C . GLU A 1 308 ? -10.464 4.565 48.186 1.00 95.06 308 GLU A C 1
ATOM 2516 O O . GLU A 1 308 ? -9.973 4.077 47.174 1.00 95.06 308 GLU A O 1
ATOM 2521 N N . GLU A 1 309 ? -11.745 4.954 48.215 1.00 95.56 309 GLU A N 1
ATOM 2522 C CA . GLU A 1 309 ? -12.661 4.710 47.086 1.00 95.56 309 GLU A CA 1
ATOM 2523 C C . GLU A 1 309 ? -12.170 5.379 45.785 1.00 95.56 309 GLU A C 1
ATOM 2525 O O . GLU A 1 309 ? -12.203 4.789 44.704 1.00 95.56 309 GLU A O 1
ATOM 2530 N N . ILE A 1 310 ? -11.651 6.613 45.862 1.00 95.88 310 ILE A N 1
ATOM 2531 C CA . ILE A 1 310 ? -11.044 7.290 44.702 1.00 95.88 310 ILE A CA 1
ATOM 2532 C C . ILE A 1 310 ? -9.822 6.524 44.184 1.00 95.88 310 ILE A C 1
ATOM 2534 O O . ILE A 1 310 ? -9.580 6.510 42.974 1.00 95.88 310 ILE A O 1
ATOM 2538 N N . LYS A 1 311 ? -9.011 5.951 45.076 1.00 96.62 311 LYS A N 1
ATOM 2539 C CA . LYS A 1 311 ? -7.818 5.185 44.705 1.00 96.62 311 LYS A CA 1
ATOM 2540 C C . LYS A 1 311 ? -8.211 3.906 43.965 1.00 96.62 311 LYS A C 1
ATOM 2542 O O . LYS A 1 311 ? -7.647 3.660 42.899 1.00 96.62 311 LYS A O 1
ATOM 2547 N N . ASP A 1 312 ? -9.221 3.186 44.440 1.00 96.44 312 ASP A N 1
ATOM 2548 C CA . ASP A 1 312 ? -9.730 1.980 43.779 1.00 96.44 312 ASP A CA 1
ATOM 2549 C C . ASP A 1 312 ? -10.294 2.294 42.389 1.00 96.44 312 ASP A C 1
ATOM 2551 O O . ASP A 1 312 ? -9.870 1.699 41.398 1.00 96.44 312 ASP A O 1
ATOM 2555 N N . LEU A 1 313 ? -11.132 3.332 42.273 1.00 95.94 313 LEU A N 1
ATOM 2556 C CA . LEU A 1 313 ? -11.677 3.777 40.983 1.00 95.94 313 LEU A CA 1
ATOM 2557 C C . LEU A 1 313 ? -10.585 4.224 39.999 1.00 95.94 313 LEU A C 1
ATOM 2559 O O . LEU A 1 313 ? -10.733 4.084 38.783 1.00 95.94 313 LEU A O 1
ATOM 2563 N N . ARG A 1 314 ? -9.478 4.798 40.494 1.00 96.06 314 ARG A N 1
ATOM 2564 C CA . ARG A 1 314 ? -8.325 5.162 39.653 1.00 96.06 314 ARG A CA 1
ATOM 2565 C C . ARG A 1 314 ? -7.588 3.929 39.144 1.00 96.06 314 ARG A C 1
ATOM 2567 O O . ARG A 1 314 ? -7.190 3.935 37.980 1.00 96.06 314 ARG A O 1
ATOM 2574 N N . ASN A 1 315 ? -7.414 2.914 39.986 1.00 96.38 315 ASN A N 1
ATOM 2575 C CA . ASN A 1 315 ? -6.774 1.659 39.602 1.00 96.38 315 ASN A CA 1
ATOM 2576 C C . ASN A 1 315 ? -7.615 0.915 38.561 1.00 96.38 315 ASN A C 1
ATOM 2578 O O . ASN A 1 315 ? -7.094 0.572 37.503 1.00 96.38 315 ASN A O 1
ATOM 2582 N N . GLU A 1 316 ? -8.919 0.771 38.800 1.00 95.69 316 GLU A N 1
ATOM 2583 C CA . GLU A 1 316 ? -9.846 0.140 37.856 1.00 95.69 316 GLU A CA 1
ATOM 2584 C C . GLU A 1 316 ? -9.890 0.900 36.524 1.00 95.69 316 GLU A C 1
ATOM 2586 O O . GLU A 1 316 ? -9.760 0.315 35.453 1.00 95.69 316 GLU A O 1
ATOM 2591 N N . LYS A 1 317 ? -9.984 2.237 36.566 1.00 96.12 317 LYS A N 1
ATOM 2592 C CA . LYS A 1 317 ? -9.921 3.057 35.350 1.00 96.12 317 LYS A CA 1
ATOM 2593 C C . LYS A 1 317 ? -8.616 2.831 34.581 1.00 96.12 317 LYS A C 1
ATOM 2595 O O . LYS A 1 317 ? -8.647 2.792 33.355 1.00 96.12 317 LYS A O 1
ATOM 2600 N N . LYS A 1 318 ? -7.475 2.753 35.274 1.00 96.31 318 LYS A N 1
ATOM 2601 C CA . LYS A 1 318 ? -6.174 2.518 34.637 1.00 96.31 318 LYS A CA 1
ATOM 2602 C C . LYS A 1 318 ? -6.141 1.145 33.964 1.00 96.31 318 LYS A C 1
ATOM 2604 O O . LYS A 1 318 ? -5.689 1.074 32.831 1.00 96.31 318 LYS A O 1
ATOM 2609 N N . HIS A 1 319 ? -6.647 0.113 34.633 1.00 96.69 319 HIS A N 1
ATOM 2610 C CA . HIS A 1 319 ? -6.741 -1.236 34.081 1.00 96.69 319 HIS A CA 1
ATOM 2611 C C . HIS A 1 319 ? -7.624 -1.280 32.825 1.00 96.69 319 HIS A C 1
ATOM 2613 O O . HIS A 1 319 ? -7.139 -1.647 31.762 1.00 96.69 319 HIS A O 1
ATOM 2619 N N . ASN A 1 320 ? -8.853 -0.756 32.901 1.00 95.44 320 ASN A N 1
ATOM 2620 C CA . ASN A 1 320 ? -9.764 -0.698 31.751 1.00 95.44 320 ASN A CA 1
ATOM 2621 C C . ASN A 1 320 ? -9.177 0.118 30.583 1.00 95.44 320 ASN A C 1
ATOM 2623 O O . ASN A 1 320 ? -9.452 -0.164 29.422 1.00 95.44 320 ASN A O 1
ATOM 2627 N N . GLN A 1 321 ? -8.383 1.159 30.874 1.00 95.38 321 GLN A N 1
ATOM 2628 C CA . GLN A 1 321 ? -7.698 1.934 29.837 1.00 95.38 321 GLN A CA 1
ATOM 2629 C C . GLN A 1 321 ? -6.599 1.117 29.148 1.00 95.38 321 GLN A C 1
ATOM 2631 O O . GLN A 1 321 ? -6.464 1.230 27.937 1.00 95.38 321 GLN A O 1
ATOM 2636 N N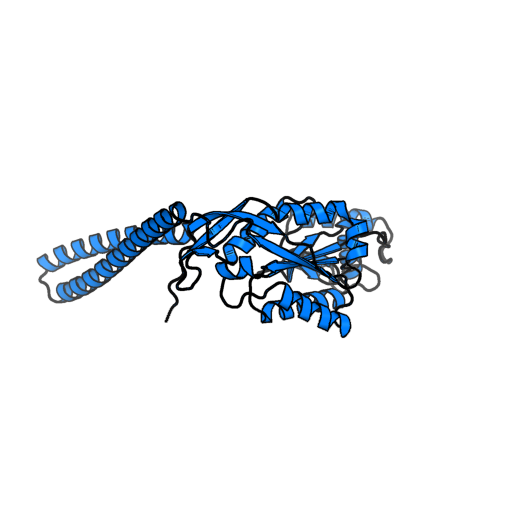 . GLN A 1 322 ? -5.843 0.305 29.892 1.00 96.31 322 GLN A N 1
ATOM 2637 C CA . GLN A 1 322 ? -4.822 -0.576 29.316 1.00 96.31 322 GLN A CA 1
ATOM 2638 C C . GLN A 1 322 ? -5.454 -1.605 28.375 1.00 96.31 322 GLN A C 1
ATOM 2640 O O . GLN A 1 322 ? -5.031 -1.708 27.231 1.00 96.31 322 GLN A O 1
ATOM 2645 N N . GLU A 1 323 ? -6.519 -2.272 28.817 1.00 95.44 323 GLU A N 1
ATOM 2646 C CA . GLU A 1 323 ? -7.269 -3.240 28.006 1.00 95.44 323 GLU A CA 1
ATOM 2647 C C . GLU A 1 323 ? -7.868 -2.591 26.745 1.00 95.44 323 GLU A C 1
ATOM 2649 O O . GLU A 1 323 ? -7.742 -3.103 25.633 1.00 95.44 323 GLU A O 1
ATOM 2654 N N . LEU A 1 324 ? -8.436 -1.387 26.882 1.00 93.56 324 LEU A N 1
ATOM 2655 C CA . LEU A 1 324 ? -8.940 -0.620 25.743 1.00 93.56 324 LEU A CA 1
ATOM 2656 C C . LEU A 1 324 ? -7.828 -0.252 24.750 1.00 93.56 324 LEU A C 1
ATOM 2658 O O . LEU A 1 324 ? -8.058 -0.281 23.540 1.00 93.56 324 LEU A O 1
ATOM 2662 N N . ASP A 1 325 ? -6.648 0.128 25.238 1.00 92.81 325 ASP A N 1
ATOM 2663 C CA . ASP A 1 325 ? -5.506 0.478 24.392 1.00 92.81 325 ASP A CA 1
ATOM 2664 C C . ASP A 1 325 ? -4.958 -0.765 23.665 1.00 92.81 325 ASP A C 1
ATOM 2666 O O . ASP A 1 325 ? -4.616 -0.679 22.484 1.00 92.81 325 ASP A O 1
ATOM 2670 N N . GLU A 1 326 ? -4.938 -1.929 24.319 1.00 93.38 326 GLU A N 1
ATOM 2671 C CA . GLU A 1 326 ? -4.579 -3.219 23.715 1.00 93.38 326 GLU A CA 1
ATOM 2672 C C . GLU A 1 326 ? -5.537 -3.600 22.579 1.00 93.38 326 GLU A C 1
ATOM 2674 O O . GLU A 1 326 ? -5.083 -3.852 21.459 1.00 93.38 326 GLU A O 1
ATOM 2679 N N . LEU A 1 327 ? -6.853 -3.536 22.812 1.00 90.31 327 LEU A N 1
ATOM 2680 C CA . LEU A 1 327 ? -7.863 -3.785 21.777 1.00 90.31 327 LEU A CA 1
ATOM 2681 C C . LEU A 1 327 ? -7.752 -2.786 20.618 1.00 90.31 327 LEU A C 1
ATOM 2683 O O . LEU A 1 327 ? -7.810 -3.168 19.447 1.00 90.31 327 LEU A O 1
ATOM 2687 N N . LYS A 1 328 ? -7.555 -1.495 20.915 1.00 88.00 328 LYS A N 1
ATOM 2688 C CA . LYS A 1 328 ? -7.395 -0.462 19.879 1.00 88.00 328 LYS A CA 1
ATOM 2689 C C . LYS A 1 328 ? -6.153 -0.687 19.027 1.00 88.00 328 LYS A C 1
ATOM 2691 O O . LYS A 1 328 ? -6.218 -0.484 17.815 1.00 88.00 328 LYS A O 1
ATOM 2696 N N . ASN A 1 329 ? -5.056 -1.134 19.631 1.00 87.00 329 ASN A N 1
ATOM 2697 C CA . ASN A 1 329 ? -3.845 -1.492 18.902 1.00 87.00 329 ASN A CA 1
ATOM 2698 C C . ASN A 1 329 ? -4.060 -2.733 18.029 1.00 87.00 329 ASN A C 1
ATOM 2700 O O . ASN A 1 329 ? -3.693 -2.712 16.854 1.00 87.00 329 ASN A O 1
ATOM 2704 N N . LEU A 1 330 ? -4.693 -3.776 18.574 1.00 86.88 330 LEU A N 1
ATOM 2705 C CA . LEU A 1 330 ? -4.952 -5.027 17.859 1.00 86.88 330 LEU A CA 1
ATOM 2706 C C . LEU A 1 330 ? -5.825 -4.808 16.614 1.00 86.88 330 LEU A C 1
ATOM 2708 O O . LEU A 1 330 ? -5.506 -5.309 15.538 1.00 86.88 330 LEU A O 1
ATOM 2712 N N . TYR A 1 331 ? -6.880 -3.999 16.737 1.00 84.62 331 TYR A N 1
ATOM 2713 C CA . TYR A 1 331 ? -7.846 -3.747 15.661 1.00 84.62 331 TYR A CA 1
ATOM 2714 C C . TYR A 1 331 ? -7.618 -2.432 14.902 1.00 84.62 331 TYR A C 1
ATOM 2716 O O . TYR A 1 331 ? -8.517 -1.954 14.202 1.00 84.62 331 TYR A O 1
ATOM 2724 N N . LYS A 1 332 ? -6.417 -1.848 15.040 1.00 76.75 332 LYS A N 1
ATOM 2725 C CA . LYS A 1 332 ? -5.952 -0.637 14.338 1.00 76.75 332 LYS A CA 1
ATOM 2726 C C . LYS A 1 332 ? -6.971 0.509 14.359 1.00 76.75 332 LYS A C 1
ATOM 2728 O O . LYS A 1 332 ? -7.243 1.118 13.321 1.00 76.75 332 LYS A O 1
ATOM 2733 N N . ILE A 1 333 ? -7.523 0.781 15.546 1.00 67.31 333 ILE A N 1
ATOM 2734 C CA . ILE A 1 333 ? -8.520 1.833 15.792 1.00 67.31 333 ILE A CA 1
ATOM 2735 C C . ILE A 1 333 ? -7.831 3.186 15.784 1.00 67.31 333 ILE A C 1
ATOM 2737 O O . ILE A 1 333 ? -7.227 3.688 16.763 1.00 67.31 333 ILE A O 1
#

Sequence (333 aa):
MSGKKKIAYPIELPFTIQEPILLNNAIDKYQLHKELIDQLLNALKGSFHVGYVRRQKKYIHGISANSLNEAIREKLKGIPGIEGETNVVFGTFLPPVKGKGEFDFSIYNKETNFYKLWDYCYGENAIRDGDLIVDKYIKDNKLRQKWDKFCVKQKNDEHKMDMNSAHNTFNILGEIQFGNWAMVYKDMFRLVSAINKNAQIDLYIYIAATDNLKKIISDGVVGVNAARERFQENIDNHNINKPVMIVPLDIDFDLDTYDFSEVEKGYDEISREIQELEQKISWNKKKITVLNDKKKNADSEKAKIIKEEIKDLRNEKKHNQQELDELKNLYKI

InterPro domains:
  IPR011335 Restriction endonuclease type II-like [SSF52980] (134-272)
  IPR011338 Restriction endonuclease, type II, BamHI/BglIII/BstY [G3DSA:3.40.91.20] (131-250)
  IPR015278 Type-2 restriction enzyme BglII-like [PF09195] (153-247)

Radius of gyration: 27.02 Å; chains: 1; bounding box: 68×34×84 Å

Organism: NCBI:txid39486